Protein AF-A0A966Q0W7-F1 (afdb_monomer)

Secondary structure (DSSP, 8-state):
-HHHHHHHHHHHHS--GGGGT--GGGGGS-HHHHHHHHHHHHHHHHHHHHHHIIIIIHHHHHHHHHHHHHH--S-EEEEETTEEEEE-GGGPPPP-------PPPSHHHHHHHHHHHHHHHHHHHHHHTT-S-HHHHHHHHHHHHHHTT-S-GGGTS--TTTS---TT-----HHHHHHHHHHHHHHHHHHHHHHHHHHHHHHHHHHHHHHHHHHHHHHHHHHHHHHHHHHHHHHHHHHHHHSS--

pLDDT: mean 73.68, std 11.85, range [38.84, 87.75]

Solvent-accessible surface area (backbone atoms only — not comparable to full-atom values): 14424 Å² total; per-residue (Å²): 109,68,69,58,51,50,54,50,46,23,68,74,59,30,59,42,58,70,82,70,74,70,52,84,77,57,86,81,55,56,73,66,63,52,51,53,52,53,51,55,22,49,53,48,43,47,52,53,51,45,52,48,40,64,68,49,51,47,53,51,51,46,50,50,54,52,46,50,39,72,68,62,88,69,73,45,81,43,77,55,93,90,37,84,41,80,44,57,56,64,79,55,75,90,72,87,84,80,87,82,85,79,79,70,76,74,77,51,43,62,57,50,47,52,53,48,50,52,51,50,53,53,43,61,57,29,42,82,74,67,78,47,53,74,59,61,50,48,54,50,52,32,51,46,38,42,60,76,66,41,92,59,36,71,83,81,44,80,59,66,86,79,45,74,80,70,83,73,72,63,73,67,53,73,67,52,53,51,50,53,51,47,50,51,52,49,51,52,51,51,51,53,48,53,53,53,49,51,51,49,50,53,50,50,52,51,53,51,52,50,51,52,50,53,49,53,51,53,49,52,50,52,51,50,52,50,52,51,52,52,50,51,52,49,50,53,51,52,57,56,55,63,75,76,68,129

Mean predicted aligned error: 18.48 Å

Sequence (246 aa):
MVEYMDSMKEKRTGVTAYNQGLDANTLNKTATGVQQIMNASQQRIELVARTFAETGVKELFKLVHHLVRTTLTKPDIIRLRNKWVEVDPREWKARKDLSISVGLGAGNKDQQLMHLNTILQAQKEAIQIGITSPEKIYNALAKLTQNAGFKNPDEFWINPANTPEQEGQKAPTEAEIMVQGQLEIERQKAQAQMMQEQERSKNDIIIEREKIIAQAELEKFKAKLKAETDLAIAQIKAQAGVMYGG

Foldseek 3Di:
DVVVVLVVVCVQQLDDVLVVVNDPVVVPDDPVVSLVSNVVSLVNNVVVVVVCCVPPVLVVVLVVLVCLLVPDDDWDFDQDPNDTDTDDSVPDDRDPDDDDDDDRPPSCLVVVLVVLVVVLVVQVVVVVVPNDDPQVNLVSQLVNCVSVPHPDSVVPDPRCVPPDPPPDPPPPDVVVVVVVVVVVVVVVVVVVVVVVVVVVVVVVVVVVVVVVVVVVVVVVVVVVVVVVVVVVVVVVVVVVVVVPDD

Nearest PDB structures (foldseek):
  7z44-assembly1_A  TM=3.920E-01  e=2.038E-04  Escherichia phage vB_EcoP_SU10

Structure (mmCIF, N/CA/C/O backbone):
data_AF-A0A966Q0W7-F1
#
_entry.id   AF-A0A966Q0W7-F1
#
loop_
_atom_site.group_PDB
_atom_site.id
_atom_site.type_symbol
_atom_site.label_atom_id
_atom_site.label_alt_id
_atom_site.label_comp_id
_atom_site.label_asym_id
_atom_site.label_entity_id
_atom_site.label_seq_id
_atom_site.pdbx_PDB_ins_code
_atom_site.Cartn_x
_atom_site.Cartn_y
_atom_site.Cartn_z
_atom_site.occupancy
_atom_site.B_iso_or_equiv
_atom_site.auth_seq_id
_atom_site.auth_comp_id
_atom_site.auth_asym_id
_atom_site.auth_atom_id
_atom_site.pdbx_PDB_model_num
ATOM 1 N N . MET A 1 1 ? 11.857 24.300 26.122 1.00 65.56 1 MET A N 1
ATOM 2 C CA . MET A 1 1 ? 12.515 24.532 24.809 1.00 65.56 1 MET A CA 1
ATOM 3 C C . MET A 1 1 ? 12.965 23.238 24.139 1.00 65.56 1 MET A C 1
ATOM 5 O O . MET A 1 1 ? 12.662 23.077 22.967 1.00 65.56 1 MET A O 1
ATOM 9 N N . VAL A 1 2 ? 13.623 22.315 24.852 1.00 78.38 2 VAL A N 1
ATOM 10 C CA . VAL A 1 2 ? 14.049 21.010 24.297 1.00 78.38 2 VAL A CA 1
ATOM 11 C C . VAL A 1 2 ? 12.861 20.209 23.746 1.00 78.38 2 VAL A C 1
ATOM 13 O O . VAL A 1 2 ? 12.866 19.823 22.587 1.00 78.38 2 VAL A O 1
ATOM 16 N N . GLU A 1 3 ? 11.772 20.130 24.506 1.00 77.81 3 GLU A N 1
ATOM 17 C CA . GLU A 1 3 ? 10.542 19.420 24.124 1.00 77.81 3 GLU A CA 1
ATOM 18 C C . GLU A 1 3 ? 9.850 19.994 22.866 1.00 77.81 3 GLU A C 1
ATOM 20 O O . GLU A 1 3 ? 9.290 19.266 22.049 1.00 77.81 3 GLU A O 1
ATOM 25 N N . TYR A 1 4 ? 9.952 21.310 22.646 1.00 81.31 4 TYR A N 1
ATOM 26 C CA . TYR A 1 4 ? 9.463 21.953 21.420 1.00 81.31 4 TYR A CA 1
ATOM 27 C C . TYR A 1 4 ? 10.344 21.610 20.212 1.00 81.31 4 TYR A C 1
ATOM 29 O O . TYR A 1 4 ? 9.837 21.389 19.110 1.00 81.31 4 TYR A O 1
ATOM 37 N N . MET A 1 5 ? 11.662 21.543 20.421 1.00 81.38 5 MET A N 1
ATOM 38 C CA . MET A 1 5 ? 12.621 21.164 19.386 1.00 81.38 5 MET A CA 1
ATOM 39 C C . MET A 1 5 ? 12.432 19.697 18.972 1.00 81.38 5 MET A C 1
ATOM 41 O O . MET A 1 5 ? 12.418 19.406 17.775 1.00 81.38 5 MET A O 1
ATOM 45 N N . ASP A 1 6 ? 12.203 18.804 19.938 1.00 78.75 6 ASP A N 1
ATOM 46 C CA . ASP A 1 6 ? 11.907 17.392 19.688 1.00 78.75 6 ASP A CA 1
ATOM 47 C C . ASP A 1 6 ? 10.561 17.223 18.974 1.00 78.75 6 ASP A C 1
ATOM 49 O O . ASP A 1 6 ? 10.507 16.589 17.923 1.00 78.75 6 ASP A O 1
ATOM 53 N N . SER A 1 7 ? 9.503 17.907 19.424 1.00 78.94 7 SER A N 1
ATOM 54 C CA . SER A 1 7 ? 8.204 17.920 18.729 1.00 78.94 7 SER A CA 1
ATOM 55 C C . SER A 1 7 ? 8.319 18.410 17.278 1.00 78.94 7 SER A C 1
ATOM 57 O O . SER A 1 7 ? 7.715 17.844 16.362 1.00 78.94 7 SER A O 1
ATOM 59 N N . MET A 1 8 ? 9.124 19.448 17.021 1.00 78.94 8 MET A N 1
ATOM 60 C CA . MET A 1 8 ? 9.388 19.912 15.656 1.00 78.94 8 MET A CA 1
ATOM 61 C C . MET A 1 8 ? 10.196 18.904 14.836 1.00 78.94 8 MET A C 1
ATOM 63 O O . MET A 1 8 ? 9.906 18.732 13.649 1.00 78.94 8 MET A O 1
ATOM 67 N N . LYS A 1 9 ? 11.194 18.245 15.435 1.00 81.88 9 LYS A N 1
ATOM 68 C CA . LYS A 1 9 ? 11.990 17.201 14.781 1.00 81.88 9 LYS A CA 1
ATOM 69 C C . LYS A 1 9 ? 11.098 16.039 14.359 1.00 81.88 9 LYS A C 1
ATOM 71 O O . LYS A 1 9 ? 11.108 15.697 13.181 1.00 81.88 9 LYS A O 1
ATOM 76 N N . GLU A 1 10 ? 10.284 15.509 15.266 1.00 80.12 10 GLU A N 1
ATOM 77 C CA . GLU A 1 10 ? 9.349 14.416 14.980 1.00 80.12 10 GLU A CA 1
ATOM 78 C C . GLU A 1 10 ? 8.366 14.783 13.871 1.00 80.12 10 GLU A C 1
ATOM 80 O O . GLU A 1 10 ? 8.194 14.031 12.908 1.00 80.12 10 GLU A O 1
ATOM 85 N N . LYS A 1 11 ? 7.776 15.986 13.946 1.00 77.88 11 LYS A N 1
ATOM 86 C CA . LYS A 1 11 ? 6.889 16.486 12.891 1.00 77.88 11 LYS A CA 1
ATOM 87 C C . LYS A 1 11 ? 7.607 16.526 11.548 1.00 77.88 11 LYS A C 1
ATOM 89 O O . LYS A 1 11 ? 7.010 16.118 10.559 1.00 77.88 11 LYS A O 1
ATOM 94 N N . ARG A 1 12 ? 8.857 17.008 11.493 1.00 78.06 12 ARG A N 1
ATOM 95 C CA . ARG A 1 12 ? 9.640 17.192 10.254 1.00 78.06 12 ARG A CA 1
ATOM 96 C C . ARG A 1 12 ? 10.156 15.893 9.638 1.00 78.06 12 ARG A C 1
ATOM 98 O O . ARG A 1 12 ? 10.213 15.812 8.413 1.00 78.06 12 ARG A O 1
ATOM 105 N N . THR A 1 13 ? 10.539 14.914 10.448 1.00 77.50 13 THR A N 1
ATOM 106 C CA . THR A 1 13 ? 11.102 13.643 9.967 1.00 77.50 13 THR A CA 1
ATOM 107 C C . THR A 1 13 ? 10.041 12.560 9.784 1.00 77.50 13 THR A C 1
ATOM 109 O O . THR A 1 13 ? 10.288 11.598 9.066 1.00 77.50 13 THR A O 1
ATOM 112 N N . GLY A 1 14 ? 8.872 12.694 10.422 1.00 71.62 14 GLY A N 1
ATOM 113 C CA . GLY A 1 14 ? 7.875 11.619 10.505 1.00 71.62 14 GLY A CA 1
ATOM 114 C C . GLY A 1 14 ? 8.300 10.477 11.437 1.00 71.62 14 GLY A C 1
ATOM 115 O O . GLY A 1 14 ? 7.575 9.498 11.594 1.00 71.62 14 GLY A O 1
ATOM 116 N N . VAL A 1 15 ? 9.467 10.585 12.078 1.00 73.50 15 VAL A N 1
ATOM 117 C CA . VAL A 1 15 ? 9.940 9.635 13.084 1.00 73.50 15 VAL A CA 1
ATOM 118 C C . VAL A 1 15 ? 9.498 10.161 14.439 1.00 73.50 15 VAL A C 1
ATOM 120 O O . VAL A 1 15 ? 10.136 11.047 14.998 1.00 73.50 15 VAL A O 1
ATOM 123 N N . THR A 1 16 ? 8.381 9.638 14.933 1.00 70.62 16 THR A N 1
ATOM 124 C CA . THR A 1 16 ? 7.837 9.953 16.257 1.00 70.62 16 THR A CA 1
ATOM 125 C C . THR A 1 16 ? 8.374 8.967 17.299 1.00 70.62 16 THR A C 1
ATOM 127 O O . THR A 1 16 ? 8.594 7.796 16.978 1.00 70.62 16 THR A O 1
ATOM 130 N N . ALA A 1 17 ? 8.529 9.387 18.559 1.00 63.78 17 ALA A N 1
ATOM 131 C CA . ALA A 1 17 ? 8.828 8.491 19.686 1.00 63.78 17 ALA A CA 1
ATOM 132 C C . ALA A 1 17 ? 7.782 7.367 19.826 1.00 63.78 17 ALA A C 1
ATOM 134 O O . ALA A 1 17 ? 8.092 6.260 20.269 1.00 63.78 17 ALA A O 1
ATOM 135 N N . TYR A 1 18 ? 6.563 7.627 19.339 1.00 59.56 18 TYR A N 1
ATOM 136 C CA . TYR A 1 18 ? 5.488 6.651 19.196 1.00 59.56 18 TYR A CA 1
ATOM 137 C C . TYR A 1 18 ? 5.873 5.465 18.290 1.00 59.56 18 TYR A C 1
ATOM 139 O O . TYR A 1 18 ? 5.658 4.313 18.656 1.00 59.56 18 TYR A O 1
ATOM 147 N N . ASN A 1 19 ? 6.502 5.723 17.136 1.00 59.22 19 ASN A N 1
ATOM 148 C CA . ASN A 1 19 ? 6.969 4.674 16.217 1.00 59.22 19 ASN A CA 1
ATOM 149 C C . ASN A 1 19 ? 8.126 3.838 16.795 1.00 59.22 19 ASN A C 1
ATOM 151 O O . ASN A 1 19 ? 8.391 2.749 16.296 1.00 59.22 19 ASN A O 1
ATOM 155 N N . GLN A 1 20 ? 8.819 4.341 17.823 1.00 62.47 20 GLN A N 1
ATOM 156 C CA . GLN A 1 20 ? 9.935 3.656 18.483 1.00 62.47 20 GLN A CA 1
ATOM 157 C C . GLN A 1 20 ? 9.500 2.873 19.734 1.00 62.47 20 GLN A C 1
ATOM 159 O O . GLN A 1 20 ? 10.318 2.166 20.312 1.00 62.47 20 GLN A O 1
ATOM 164 N N . GLY A 1 21 ? 8.229 2.977 20.150 1.00 61.28 21 GLY A N 1
ATOM 165 C CA . GLY A 1 21 ? 7.706 2.297 21.342 1.00 61.28 21 GLY A CA 1
ATOM 166 C C . GLY A 1 21 ? 8.235 2.853 22.670 1.00 61.28 21 GLY A C 1
ATOM 167 O O . GLY A 1 21 ? 8.167 2.168 23.684 1.00 61.28 21 GLY A O 1
ATOM 168 N N . LEU A 1 22 ? 8.784 4.073 22.669 1.00 57.50 22 LEU A N 1
ATOM 169 C CA . LEU A 1 22 ? 9.502 4.659 23.811 1.00 57.50 22 LEU A CA 1
ATOM 170 C C . LEU A 1 22 ? 8.666 5.658 24.630 1.00 57.50 22 LEU A C 1
ATOM 172 O O . LEU A 1 22 ? 9.133 6.145 25.656 1.00 57.50 22 LEU A O 1
ATOM 176 N N . ASP A 1 23 ? 7.444 5.982 24.198 1.00 58.31 23 ASP A N 1
ATOM 177 C CA . ASP A 1 23 ? 6.594 6.966 24.876 1.00 58.31 23 ASP A CA 1
ATOM 178 C C . ASP A 1 23 ? 5.661 6.287 25.900 1.00 58.31 23 ASP A C 1
ATOM 180 O O . ASP A 1 23 ? 4.672 5.642 25.546 1.00 58.31 23 ASP A O 1
ATOM 184 N N . ALA A 1 24 ? 5.980 6.434 27.190 1.00 52.12 24 ALA A N 1
ATOM 185 C CA . ALA A 1 24 ? 5.226 5.865 28.311 1.00 52.12 24 ALA A CA 1
ATOM 186 C C . ALA A 1 24 ? 3.821 6.486 28.501 1.00 52.12 24 ALA A C 1
ATOM 188 O O . ALA A 1 24 ? 2.974 5.888 29.163 1.00 52.12 24 ALA A O 1
ATOM 189 N N . ASN A 1 25 ? 3.528 7.645 27.887 1.00 58.09 25 ASN A N 1
ATOM 190 C CA . ASN A 1 25 ? 2.215 8.310 27.956 1.00 58.09 25 ASN A CA 1
ATOM 191 C C . ASN A 1 25 ? 1.211 7.821 26.893 1.00 58.09 25 ASN A C 1
ATOM 193 O O . ASN A 1 25 ? 0.116 8.372 26.743 1.00 58.09 25 ASN A O 1
ATOM 197 N N . THR A 1 26 ? 1.561 6.777 26.144 1.00 52.75 26 THR A N 1
ATOM 198 C CA . THR A 1 26 ? 0.739 6.227 25.056 1.00 52.75 26 THR A CA 1
ATOM 199 C C . THR A 1 26 ? -0.414 5.348 25.528 1.00 52.75 26 THR A C 1
ATOM 201 O O . THR A 1 26 ? -1.364 5.162 24.769 1.00 52.75 26 THR A O 1
ATOM 204 N N . LEU A 1 27 ? -0.410 4.911 26.795 1.00 51.81 27 LEU A N 1
ATOM 205 C CA . LEU A 1 27 ? -1.496 4.116 27.386 1.00 51.81 27 LEU A CA 1
ATOM 206 C C . LEU A 1 27 ? -2.859 4.839 27.414 1.00 51.81 27 LEU A C 1
ATOM 208 O O . LEU A 1 27 ? -3.887 4.175 27.484 1.00 51.81 27 LEU A O 1
ATOM 212 N N . ASN A 1 28 ? -2.884 6.177 27.349 1.00 56.03 28 ASN A N 1
ATOM 213 C CA . ASN A 1 28 ? -4.108 6.982 27.485 1.00 56.03 28 ASN A CA 1
ATOM 214 C C . ASN A 1 28 ? -4.671 7.533 26.159 1.00 56.03 28 ASN A C 1
ATOM 216 O O . ASN A 1 28 ? -5.636 8.299 26.180 1.00 56.03 28 ASN A O 1
ATOM 220 N N . LYS A 1 29 ? -4.090 7.201 24.997 1.00 59.19 29 LYS A N 1
ATOM 221 C CA . LYS A 1 29 ? -4.576 7.703 23.697 1.00 59.19 29 LYS A CA 1
ATOM 222 C C . LYS A 1 29 ? -5.490 6.680 23.019 1.00 59.19 29 LYS A C 1
ATOM 224 O O . LYS A 1 29 ? -5.172 5.498 22.960 1.00 59.19 29 LYS A O 1
ATOM 229 N N . THR A 1 30 ? -6.619 7.137 22.473 1.00 69.38 30 THR A N 1
ATOM 230 C CA . THR A 1 30 ? -7.558 6.299 21.712 1.00 69.38 30 THR A CA 1
ATOM 231 C C . THR A 1 30 ? -6.841 5.617 20.546 1.00 69.38 30 THR A C 1
ATOM 233 O O . THR A 1 30 ? -6.168 6.283 19.754 1.00 69.38 30 THR A O 1
ATOM 236 N N . ALA A 1 31 ? -7.019 4.299 20.412 1.00 63.78 31 ALA A N 1
ATOM 237 C CA . ALA A 1 31 ? -6.357 3.470 19.398 1.00 63.78 31 ALA A CA 1
ATOM 238 C C . ALA A 1 31 ? -6.509 4.018 17.962 1.00 63.78 31 ALA A C 1
ATOM 240 O O . ALA A 1 31 ? -5.584 3.948 17.156 1.00 63.78 31 ALA A O 1
ATOM 241 N N . THR A 1 32 ? -7.644 4.652 17.662 1.00 68.50 32 THR A N 1
ATOM 242 C CA . THR A 1 32 ? -7.924 5.298 16.371 1.00 68.50 32 THR A CA 1
ATOM 243 C C . THR A 1 32 ? -7.109 6.572 16.131 1.00 68.50 32 THR A C 1
ATOM 245 O O . THR A 1 32 ? -6.594 6.769 15.031 1.00 68.50 32 THR A O 1
ATOM 248 N N . GLY A 1 33 ? -6.940 7.428 17.144 1.00 67.69 33 GLY A N 1
ATOM 249 C CA . GLY A 1 33 ? -6.139 8.654 17.030 1.00 67.69 33 GLY A CA 1
ATOM 250 C C . GLY A 1 33 ? -4.648 8.354 16.858 1.00 67.69 33 GLY A C 1
ATOM 251 O O . GLY A 1 33 ? -3.960 8.981 16.056 1.00 67.69 33 GLY A O 1
ATOM 252 N N . VAL A 1 34 ? -4.170 7.320 17.548 1.00 68.44 34 VAL A N 1
ATOM 253 C CA . VAL A 1 34 ? -2.834 6.746 17.362 1.00 68.44 34 VAL A CA 1
ATOM 254 C C . VAL A 1 34 ? -2.609 6.284 15.920 1.00 68.44 34 VAL A C 1
ATOM 256 O O . VAL A 1 34 ? -1.597 6.627 15.306 1.00 68.44 34 VAL A O 1
ATOM 259 N N . GLN A 1 35 ? -3.559 5.529 15.367 1.00 69.00 35 GLN A N 1
ATOM 260 C CA . GLN A 1 35 ? -3.425 4.943 14.037 1.00 69.00 35 GLN A CA 1
ATOM 261 C C . GLN A 1 35 ? -3.389 6.023 12.946 1.00 69.00 35 GLN A C 1
ATOM 263 O O . GLN A 1 35 ? -2.615 5.918 11.995 1.00 69.00 35 GLN A O 1
ATOM 268 N N . GLN A 1 36 ? -4.151 7.109 13.110 1.00 72.25 36 GLN A N 1
ATOM 269 C CA . GLN A 1 36 ? -4.085 8.27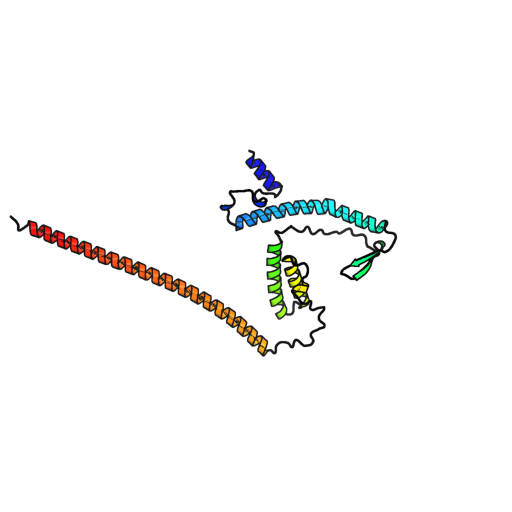0 12.217 1.00 72.25 36 GLN A CA 1
ATOM 270 C C . GLN A 1 36 ? -2.715 8.963 12.252 1.00 72.25 36 GLN A C 1
ATOM 272 O O . GLN A 1 36 ? -2.173 9.292 11.196 1.00 72.25 36 GLN A O 1
ATOM 277 N N . ILE A 1 37 ? -2.129 9.147 13.441 1.00 73.62 37 ILE A N 1
ATOM 278 C CA . ILE A 1 37 ? -0.799 9.759 13.589 1.00 73.62 37 ILE A CA 1
ATOM 279 C C . ILE A 1 37 ? 0.278 8.869 12.955 1.00 73.62 37 ILE A C 1
ATOM 281 O O . ILE A 1 37 ? 1.117 9.368 12.208 1.00 73.62 37 ILE A O 1
ATOM 285 N N . MET A 1 38 ? 0.234 7.552 13.188 1.00 73.31 38 MET A N 1
ATOM 286 C CA . MET A 1 38 ? 1.154 6.598 12.553 1.00 73.31 38 MET A CA 1
ATOM 287 C C . MET A 1 38 ? 1.045 6.622 11.022 1.00 73.31 38 MET A C 1
ATOM 289 O O . MET A 1 38 ? 2.071 6.625 10.339 1.00 73.31 38 MET A O 1
ATOM 293 N N . ASN A 1 39 ? -0.173 6.692 10.477 1.00 75.19 39 ASN A N 1
ATOM 294 C CA . ASN A 1 39 ? -0.394 6.782 9.032 1.00 75.19 39 ASN A CA 1
ATOM 295 C C . ASN A 1 39 ? 0.185 8.078 8.444 1.00 75.19 39 ASN A C 1
ATOM 297 O O . ASN A 1 39 ? 0.899 8.031 7.442 1.00 75.19 39 ASN A O 1
ATOM 301 N N . ALA A 1 40 ? -0.059 9.228 9.080 1.00 73.56 40 ALA A N 1
ATOM 302 C CA . ALA A 1 40 ? 0.495 10.512 8.642 1.00 73.56 40 ALA A CA 1
ATOM 303 C C . ALA A 1 40 ? 2.037 10.527 8.697 1.00 73.56 40 ALA A C 1
ATOM 305 O O . ALA A 1 40 ? 2.700 11.020 7.782 1.00 73.56 40 ALA A O 1
ATOM 306 N N . SER A 1 41 ? 2.621 9.931 9.740 1.00 74.69 41 SER A N 1
ATOM 307 C CA . SER A 1 41 ? 4.069 9.747 9.869 1.00 74.69 41 SER A CA 1
ATOM 308 C C . SER A 1 41 ? 4.652 8.891 8.740 1.00 74.69 41 SER A C 1
ATOM 310 O O . SER A 1 41 ? 5.671 9.256 8.150 1.00 74.69 41 SER A O 1
ATOM 312 N N . GLN A 1 42 ? 3.988 7.787 8.384 1.00 76.12 42 GLN A N 1
ATOM 313 C CA . GLN A 1 42 ? 4.408 6.920 7.279 1.00 76.12 42 GLN A CA 1
ATOM 314 C C . GLN A 1 42 ? 4.337 7.623 5.917 1.00 76.12 42 GLN A C 1
ATOM 316 O O . GLN A 1 42 ? 5.284 7.513 5.142 1.00 76.12 42 GLN A O 1
ATOM 321 N N . GLN A 1 43 ? 3.289 8.409 5.645 1.00 78.25 43 GLN A N 1
ATOM 322 C CA . GLN A 1 43 ? 3.184 9.207 4.410 1.00 78.25 43 GLN A CA 1
ATOM 323 C C . GLN A 1 43 ? 4.354 10.183 4.250 1.00 78.25 43 GLN A C 1
ATOM 325 O O . GLN A 1 43 ? 4.856 10.409 3.148 1.00 78.25 43 GLN A O 1
ATOM 330 N N . ARG A 1 44 ? 4.827 10.763 5.356 1.00 77.56 44 ARG A N 1
ATOM 331 C CA . ARG A 1 44 ? 5.963 11.683 5.314 1.00 77.56 44 ARG A CA 1
ATOM 332 C C . ARG A 1 44 ? 7.275 10.967 5.000 1.00 77.56 44 ARG A C 1
ATOM 334 O O . ARG A 1 44 ? 8.057 11.465 4.191 1.00 77.56 44 ARG A O 1
ATOM 341 N N . ILE A 1 45 ? 7.495 9.798 5.596 1.00 80.56 45 ILE A N 1
ATOM 342 C CA . ILE A 1 45 ? 8.643 8.940 5.272 1.00 80.56 45 ILE A CA 1
ATOM 343 C C . ILE A 1 45 ? 8.569 8.493 3.805 1.00 80.56 45 ILE A C 1
ATOM 345 O O . ILE A 1 45 ? 9.585 8.505 3.110 1.00 80.56 45 ILE A O 1
ATOM 349 N N . GLU A 1 46 ? 7.371 8.184 3.300 1.00 79.62 46 GLU A N 1
ATOM 350 C CA 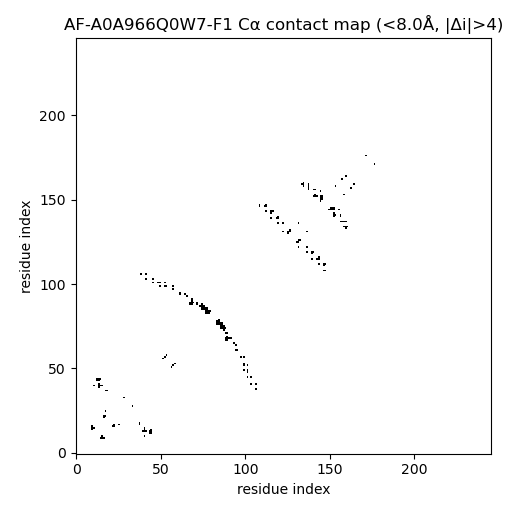. GLU A 1 46 ? 7.152 7.855 1.891 1.00 79.62 46 GLU A CA 1
ATOM 351 C C . GLU A 1 46 ? 7.540 9.009 0.969 1.00 79.62 46 GLU A C 1
ATOM 353 O O . GLU A 1 46 ? 8.225 8.784 -0.023 1.00 79.62 46 GLU A O 1
ATOM 358 N N . LEU A 1 47 ? 7.157 10.246 1.294 1.00 82.50 47 LEU A N 1
ATOM 359 C CA . LEU A 1 47 ? 7.511 11.411 0.485 1.00 82.50 47 LEU A CA 1
ATOM 360 C C . LEU A 1 47 ? 9.032 11.578 0.381 1.00 82.50 47 LEU A C 1
ATOM 362 O O . LEU A 1 47 ? 9.554 11.836 -0.706 1.00 82.50 47 LEU A O 1
ATOM 366 N N . VAL A 1 48 ? 9.752 11.391 1.491 1.00 84.69 48 VAL A N 1
ATOM 367 C CA . VAL A 1 48 ? 11.222 11.439 1.505 1.00 84.69 48 VAL A CA 1
ATOM 368 C C . VAL A 1 48 ? 11.805 10.304 0.659 1.00 84.69 48 VAL A C 1
ATOM 370 O O . VAL A 1 48 ? 12.654 10.553 -0.199 1.00 84.69 48 VAL A O 1
ATOM 373 N N . ALA A 1 49 ? 11.314 9.075 0.839 1.00 83.25 49 ALA A N 1
ATOM 374 C CA . ALA A 1 49 ? 11.757 7.914 0.072 1.00 83.25 49 ALA A CA 1
ATOM 375 C C . ALA A 1 49 ? 11.472 8.070 -1.432 1.00 83.25 49 ALA A C 1
ATOM 377 O O . ALA A 1 49 ? 12.327 7.755 -2.257 1.00 83.25 49 ALA A O 1
ATOM 378 N N . ARG A 1 50 ? 10.308 8.614 -1.802 1.00 85.19 50 ARG A N 1
ATOM 379 C CA . ARG A 1 50 ? 9.925 8.915 -3.186 1.00 85.19 50 ARG A CA 1
ATOM 380 C C . ARG A 1 50 ? 10.807 9.995 -3.786 1.00 85.19 50 ARG A C 1
ATOM 382 O O . ARG A 1 50 ? 11.294 9.807 -4.891 1.00 85.19 50 ARG A O 1
ATOM 389 N N . THR A 1 51 ? 11.084 11.066 -3.046 1.00 86.19 51 THR A N 1
ATOM 390 C CA . THR A 1 51 ? 11.995 12.128 -3.496 1.00 86.19 51 THR A CA 1
ATOM 391 C C . THR A 1 51 ? 13.384 11.561 -3.790 1.00 86.19 51 THR A C 1
ATOM 393 O O . THR A 1 51 ? 13.952 11.834 -4.846 1.00 86.19 51 THR A O 1
ATOM 396 N N . PHE A 1 52 ? 13.917 10.714 -2.904 1.00 85.62 52 PHE A N 1
ATOM 397 C CA . PHE A 1 52 ? 15.201 10.044 -3.124 1.00 85.62 52 PHE A CA 1
ATOM 398 C C . PHE A 1 52 ? 15.160 9.089 -4.325 1.00 85.62 52 PHE A C 1
ATOM 400 O O . PHE A 1 52 ? 16.082 9.053 -5.143 1.00 85.62 52 PHE A O 1
ATOM 407 N N . ALA A 1 53 ? 14.070 8.336 -4.466 1.00 85.88 53 ALA A N 1
ATOM 408 C CA . ALA A 1 53 ? 13.910 7.400 -5.562 1.00 85.88 53 ALA A CA 1
ATOM 409 C C . ALA A 1 53 ? 13.783 8.116 -6.922 1.00 85.88 53 ALA A C 1
ATOM 411 O O . ALA A 1 53 ? 14.417 7.703 -7.892 1.00 85.88 53 ALA A O 1
ATOM 412 N N . GLU A 1 54 ? 13.024 9.210 -7.000 1.00 85.00 54 GLU A N 1
ATOM 413 C CA . GLU A 1 54 ? 12.824 9.993 -8.224 1.00 85.00 54 GLU A CA 1
ATOM 414 C C . GLU A 1 54 ? 14.062 10.789 -8.642 1.00 85.00 54 GLU A C 1
ATOM 416 O O . GLU A 1 54 ? 14.329 10.886 -9.838 1.00 85.00 54 GLU A O 1
ATOM 421 N N . THR A 1 55 ? 14.820 11.336 -7.688 1.00 84.62 55 THR A N 1
ATOM 422 C CA . THR A 1 55 ? 15.974 12.201 -7.994 1.00 84.62 55 THR A CA 1
ATOM 423 C C . THR A 1 55 ? 17.293 11.441 -8.124 1.00 84.62 55 THR A C 1
ATOM 425 O O . THR A 1 55 ? 18.114 11.800 -8.962 1.00 84.62 55 THR A O 1
ATOM 428 N N . GLY A 1 56 ? 17.507 10.381 -7.339 1.00 83.62 56 GLY A N 1
ATOM 429 C CA . GLY A 1 56 ? 18.752 9.606 -7.361 1.00 83.62 56 GLY A CA 1
ATOM 430 C C . GLY A 1 56 ? 18.613 8.294 -8.124 1.00 83.62 56 GLY A C 1
ATOM 431 O O . GLY A 1 56 ? 19.283 8.056 -9.130 1.00 83.62 56 GLY A O 1
ATOM 432 N N . VAL A 1 57 ? 17.718 7.428 -7.648 1.00 86.69 57 VAL A N 1
ATOM 433 C CA . VAL A 1 57 ? 17.620 6.043 -8.135 1.00 86.69 57 VAL A CA 1
ATOM 434 C C . VAL A 1 57 ? 17.141 5.994 -9.588 1.00 86.69 57 VAL A C 1
ATOM 436 O O . VAL A 1 57 ? 17.674 5.227 -10.387 1.00 86.69 57 VAL A O 1
ATOM 439 N N . LYS A 1 58 ? 16.185 6.844 -9.975 1.00 85.38 58 LYS A N 1
ATOM 440 C CA . LYS A 1 58 ? 15.680 6.917 -11.353 1.00 85.38 58 LYS A CA 1
ATOM 441 C C . LYS A 1 58 ? 16.786 7.196 -12.365 1.00 85.38 58 LYS A C 1
ATOM 443 O O . LYS A 1 58 ? 16.882 6.500 -13.374 1.00 85.38 58 LYS A O 1
ATOM 448 N N . GLU A 1 59 ? 17.602 8.210 -12.097 1.00 85.56 59 GLU A N 1
ATOM 449 C CA . GLU A 1 59 ? 18.689 8.609 -12.989 1.00 85.56 59 GLU A CA 1
ATOM 450 C C . GLU A 1 59 ? 19.790 7.548 -13.023 1.00 85.56 59 GLU A C 1
ATOM 452 O O . GLU A 1 59 ? 20.241 7.179 -14.106 1.00 85.56 59 GLU A O 1
ATOM 457 N N . LEU A 1 60 ? 20.122 6.942 -11.878 1.00 87.75 60 LEU A N 1
ATOM 458 C CA . LEU A 1 60 ? 21.038 5.802 -11.820 1.00 87.75 60 LEU A CA 1
ATOM 459 C C . LEU A 1 60 ? 20.579 4.657 -12.741 1.00 87.75 60 LEU A C 1
ATOM 461 O O . LEU A 1 60 ? 21.346 4.190 -13.579 1.00 87.75 60 LEU A O 1
ATOM 465 N N . PHE A 1 61 ? 19.320 4.221 -12.636 1.00 86.81 61 PHE A N 1
ATOM 466 C CA . PHE A 1 61 ? 18.806 3.120 -13.457 1.00 86.81 61 PHE A CA 1
ATOM 467 C C . PHE A 1 61 ? 18.708 3.476 -14.944 1.00 86.81 61 PHE A C 1
ATOM 469 O O . PHE A 1 61 ? 18.937 2.613 -15.792 1.00 86.81 61 PHE A O 1
ATOM 476 N N . LYS A 1 62 ? 18.417 4.736 -15.287 1.00 86.56 62 LYS A N 1
ATOM 477 C CA . LYS A 1 62 ? 18.478 5.206 -16.680 1.00 86.56 62 LYS A CA 1
ATOM 478 C C . LYS A 1 62 ? 19.901 5.147 -17.234 1.00 86.56 62 LYS A C 1
ATOM 480 O O . LYS A 1 62 ? 20.078 4.722 -18.374 1.00 86.56 62 LYS A O 1
ATOM 485 N N . LEU A 1 63 ? 20.900 5.533 -16.439 1.00 87.62 63 LEU A N 1
ATOM 486 C CA . LEU A 1 63 ? 22.309 5.449 -16.824 1.00 87.62 63 LEU A CA 1
ATOM 487 C C . LEU A 1 63 ? 22.761 3.997 -16.982 1.00 87.62 63 LEU A C 1
ATOM 489 O O . LEU A 1 63 ? 23.391 3.672 -17.984 1.00 87.62 63 LEU A O 1
ATOM 493 N N . VAL A 1 64 ? 22.374 3.108 -16.063 1.00 87.62 64 VAL A N 1
ATOM 494 C CA . VAL A 1 64 ? 22.639 1.665 -16.187 1.00 87.62 64 VAL A CA 1
ATOM 495 C C . VAL A 1 64 ? 21.987 1.104 -17.452 1.00 87.62 64 VAL A C 1
ATOM 497 O O . VAL A 1 64 ? 22.653 0.427 -18.227 1.00 87.62 64 VAL A O 1
ATOM 500 N N . HIS A 1 65 ? 20.719 1.436 -17.726 1.00 86.75 65 HIS A N 1
ATOM 501 C CA . HIS A 1 65 ? 20.032 1.023 -18.959 1.00 86.75 65 HIS A CA 1
ATOM 502 C C . HIS A 1 65 ? 20.740 1.538 -20.214 1.00 86.75 65 HIS A C 1
ATOM 504 O O . HIS A 1 65 ? 20.868 0.817 -21.201 1.00 86.75 65 HIS A O 1
ATOM 510 N N . HIS A 1 66 ? 21.218 2.782 -20.192 1.00 86.44 66 HIS A N 1
ATOM 511 C CA . HIS A 1 66 ? 22.000 3.338 -21.290 1.00 86.44 66 HIS A CA 1
ATOM 512 C C . HIS A 1 66 ? 23.318 2.579 -21.486 1.00 86.44 66 HIS A C 1
ATOM 514 O O . HIS A 1 66 ? 23.624 2.187 -22.609 1.00 86.44 66 HIS A O 1
ATOM 520 N N . LEU A 1 67 ? 24.054 2.325 -20.403 1.00 87.19 67 LEU A N 1
ATOM 521 C CA . LEU A 1 67 ? 25.351 1.658 -20.437 1.00 87.19 67 LEU A CA 1
ATOM 522 C C . LEU A 1 67 ? 25.230 0.206 -20.907 1.00 87.19 67 LEU A C 1
ATOM 524 O O . LEU A 1 67 ? 25.997 -0.221 -21.763 1.00 87.19 67 LEU A O 1
ATOM 528 N N . VAL A 1 68 ? 24.229 -0.533 -20.426 1.00 86.12 68 VAL A N 1
ATOM 529 C CA . VAL A 1 68 ? 23.973 -1.918 -20.854 1.00 86.12 68 VAL A CA 1
ATOM 530 C C . VAL A 1 68 ? 23.697 -1.984 -22.358 1.00 86.12 68 VAL A C 1
ATOM 532 O O . VAL A 1 68 ? 24.193 -2.877 -23.033 1.00 86.12 68 VAL A O 1
ATOM 535 N N . ARG A 1 69 ? 22.974 -1.009 -22.918 1.00 85.50 69 ARG A N 1
ATOM 536 C CA . ARG A 1 69 ? 22.685 -0.968 -24.360 1.00 85.50 69 ARG A CA 1
ATOM 537 C C . ARG A 1 69 ? 23.905 -0.655 -25.224 1.00 85.50 69 ARG A C 1
ATOM 539 O O . ARG A 1 69 ? 23.930 -1.059 -26.381 1.00 85.50 69 ARG A O 1
ATOM 546 N N . THR A 1 70 ? 24.876 0.094 -24.702 1.00 82.81 70 THR A N 1
ATOM 547 C CA . THR A 1 70 ? 26.036 0.566 -25.476 1.00 82.81 70 THR A CA 1
ATOM 548 C C . THR A 1 70 ? 27.285 -0.287 -25.290 1.00 82.81 70 THR A C 1
ATOM 550 O O . THR A 1 70 ? 28.094 -0.364 -26.209 1.00 82.81 70 THR A O 1
ATOM 553 N N . THR A 1 71 ? 27.452 -0.934 -24.134 1.00 79.69 71 THR A N 1
ATOM 554 C CA . THR A 1 71 ? 28.679 -1.679 -23.799 1.00 79.69 71 THR A CA 1
ATOM 555 C C . THR A 1 71 ? 28.560 -3.193 -23.951 1.00 79.69 71 THR A C 1
ATOM 557 O O . THR A 1 71 ? 29.591 -3.848 -24.106 1.00 79.69 71 THR A O 1
ATOM 560 N N . LEU A 1 72 ? 27.354 -3.784 -23.941 1.00 76.12 72 LEU A N 1
ATOM 561 C CA . LEU A 1 72 ? 27.237 -5.234 -24.119 1.00 76.12 72 LEU A CA 1
ATOM 562 C C . LEU A 1 72 ? 27.497 -5.655 -25.566 1.00 76.12 72 LEU A C 1
ATOM 564 O O . LEU A 1 72 ? 26.887 -5.150 -26.515 1.00 76.12 72 LEU A O 1
ATOM 568 N N . THR A 1 73 ? 28.389 -6.642 -25.711 1.00 68.56 73 THR A N 1
ATOM 569 C CA . THR A 1 73 ? 28.864 -7.102 -27.021 1.00 68.56 73 THR A CA 1
ATOM 570 C C . THR A 1 73 ? 28.246 -8.432 -27.483 1.00 68.56 73 THR A C 1
ATOM 572 O O . THR A 1 73 ? 28.326 -8.770 -28.665 1.00 68.56 73 THR A O 1
ATOM 575 N N . LYS A 1 74 ? 27.622 -9.193 -26.576 1.00 75.12 74 LYS A N 1
ATOM 576 C CA . LYS A 1 74 ? 27.076 -10.534 -26.842 1.00 75.12 74 LYS A CA 1
ATOM 577 C C . LYS A 1 74 ? 25.689 -10.702 -26.203 1.00 75.12 74 LYS A C 1
ATOM 579 O O . LYS A 1 74 ? 25.482 -10.122 -25.135 1.00 75.12 74 LYS A O 1
ATOM 584 N N . PRO A 1 75 ? 24.781 -11.474 -26.828 1.00 76.12 75 PRO A N 1
ATOM 585 C CA . PRO A 1 75 ? 23.526 -11.875 -26.203 1.00 76.12 75 PRO A CA 1
ATOM 586 C C . PRO A 1 75 ? 23.804 -12.759 -24.981 1.00 76.12 75 PRO A C 1
ATOM 588 O O . PRO A 1 75 ? 24.762 -13.537 -24.978 1.00 76.12 75 PRO A O 1
ATOM 591 N N . ASP A 1 76 ? 22.989 -12.601 -23.938 1.00 77.50 76 ASP A N 1
ATOM 592 C CA . ASP A 1 76 ? 23.131 -13.324 -22.672 1.00 77.50 76 ASP A CA 1
ATOM 593 C C . ASP A 1 76 ? 21.904 -14.209 -22.420 1.00 77.50 76 ASP A C 1
ATOM 595 O O . ASP A 1 76 ? 20.776 -13.859 -22.781 1.00 77.50 76 ASP A O 1
ATOM 599 N N . ILE A 1 77 ? 22.116 -15.375 -21.810 1.00 81.94 77 ILE A N 1
ATOM 600 C CA . ILE A 1 77 ? 21.060 -16.361 -21.559 1.00 81.94 77 ILE A CA 1
ATOM 601 C C . ILE A 1 77 ? 20.661 -16.266 -20.089 1.00 81.94 77 ILE A C 1
ATOM 603 O O . ILE A 1 77 ? 21.380 -16.710 -19.194 1.00 81.94 77 ILE A O 1
ATOM 607 N N . ILE A 1 78 ? 19.479 -15.704 -19.835 1.00 80.19 78 ILE A N 1
ATOM 608 C CA . ILE A 1 78 ? 19.001 -15.405 -18.482 1.00 80.19 78 ILE A CA 1
ATOM 609 C C . ILE A 1 78 ? 17.763 -16.252 -18.182 1.00 80.19 78 ILE A C 1
ATOM 611 O O . ILE A 1 78 ? 16.892 -16.466 -19.030 1.00 80.19 78 ILE A O 1
ATOM 615 N N . ARG A 1 79 ? 17.653 -16.744 -16.945 1.00 80.06 79 ARG A N 1
ATOM 616 C CA . ARG A 1 79 ? 16.476 -17.493 -16.493 1.00 80.06 79 ARG A CA 1
ATOM 617 C C . ARG A 1 79 ? 15.365 -16.534 -16.055 1.00 80.06 79 ARG A C 1
ATOM 619 O O . ARG A 1 79 ? 15.420 -15.975 -14.962 1.00 80.06 79 ARG A O 1
ATOM 626 N N . LEU A 1 80 ? 14.324 -16.382 -16.875 1.00 78.44 80 LEU A N 1
ATOM 627 C CA . LEU A 1 80 ? 13.122 -15.598 -16.565 1.00 78.44 80 LEU A CA 1
ATOM 628 C C . LEU A 1 80 ? 11.923 -16.523 -16.335 1.00 78.44 80 LEU A C 1
ATOM 630 O O . LEU A 1 80 ? 11.549 -17.297 -17.212 1.00 78.44 80 LEU A O 1
ATOM 634 N N . ARG A 1 81 ? 11.284 -16.430 -15.158 1.00 74.62 81 ARG A N 1
ATOM 635 C CA . ARG A 1 81 ? 10.093 -17.238 -14.801 1.00 74.62 81 ARG A CA 1
ATOM 636 C C . ARG A 1 81 ? 10.303 -18.743 -15.055 1.00 74.62 81 ARG A C 1
ATOM 638 O O . ARG A 1 81 ? 9.486 -19.396 -15.695 1.00 74.62 81 ARG A O 1
ATOM 645 N N . ASN A 1 82 ? 11.437 -19.272 -14.592 1.00 79.62 82 ASN A N 1
ATOM 646 C CA . ASN A 1 82 ? 11.893 -20.651 -14.808 1.00 79.62 82 ASN A CA 1
ATOM 647 C C . ASN A 1 82 ? 12.163 -21.084 -16.260 1.00 79.62 82 ASN A C 1
ATOM 649 O O . ASN A 1 82 ? 12.544 -22.236 -16.457 1.00 79.62 82 ASN A O 1
ATOM 653 N N . LYS A 1 83 ? 12.076 -20.188 -17.248 1.00 78.06 83 LYS A N 1
ATOM 654 C CA . LYS A 1 83 ? 12.439 -20.461 -18.643 1.00 78.06 83 LYS A CA 1
ATOM 655 C C . LYS A 1 83 ? 13.771 -19.791 -18.978 1.00 78.06 83 LYS A C 1
ATOM 657 O O . LYS A 1 83 ? 14.017 -18.662 -18.558 1.00 78.06 83 LYS A O 1
ATOM 662 N N . TRP A 1 84 ? 14.635 -20.492 -19.704 1.00 83.62 84 TRP A N 1
ATOM 663 C CA . TRP A 1 84 ? 15.860 -19.912 -20.252 1.00 83.62 84 TRP A CA 1
ATOM 664 C C . TRP A 1 84 ? 15.497 -19.102 -21.491 1.00 83.62 84 TRP A C 1
ATOM 666 O O . TRP A 1 84 ? 14.897 -19.642 -22.418 1.00 83.62 84 TRP A O 1
ATOM 676 N N . VAL A 1 85 ? 15.794 -17.806 -21.466 1.00 82.25 85 VAL A N 1
ATOM 677 C CA . VAL A 1 85 ? 15.483 -16.882 -22.558 1.00 82.25 85 VAL A CA 1
ATOM 678 C C . VAL A 1 85 ? 16.767 -16.164 -22.946 1.00 82.25 85 VAL A C 1
ATOM 680 O O . VAL A 1 85 ? 17.468 -15.633 -22.084 1.00 82.25 85 VAL A O 1
ATOM 683 N N . GLU A 1 86 ? 17.070 -16.170 -24.240 1.00 84.62 86 GLU A N 1
ATOM 684 C CA . GLU A 1 86 ? 18.142 -15.360 -24.810 1.00 84.62 86 GLU A CA 1
ATOM 685 C C . GLU A 1 86 ? 17.682 -13.904 -24.876 1.00 84.62 86 GLU A C 1
ATOM 687 O O . GLU A 1 86 ? 16.602 -13.591 -25.383 1.00 84.62 86 GLU A O 1
ATOM 692 N N . VAL A 1 87 ? 18.482 -13.016 -24.299 1.00 81.81 87 VAL A N 1
ATOM 693 C CA . VAL A 1 87 ? 18.185 -11.594 -24.200 1.00 81.81 87 VAL A CA 1
ATOM 694 C C . VAL A 1 87 ? 19.308 -10.831 -24.886 1.00 81.81 87 VAL A C 1
ATOM 696 O O . VAL A 1 87 ? 20.458 -10.910 -24.457 1.00 81.81 87 VAL A O 1
ATOM 699 N N . ASP A 1 88 ? 18.965 -10.050 -25.915 1.00 83.44 88 ASP A N 1
ATOM 700 C CA . ASP A 1 88 ? 19.869 -9.061 -26.507 1.00 83.44 88 ASP A CA 1
ATOM 701 C C . ASP A 1 88 ? 19.474 -7.643 -26.050 1.00 83.44 88 ASP A C 1
ATOM 703 O O . ASP A 1 88 ? 18.455 -7.094 -26.488 1.00 83.44 88 ASP A O 1
ATOM 707 N N . PRO A 1 89 ? 20.260 -7.016 -25.156 1.00 80.31 89 PRO A N 1
ATOM 708 C CA . PRO A 1 89 ? 19.974 -5.670 -24.690 1.00 80.31 89 PRO A CA 1
ATOM 709 C C . PRO A 1 89 ? 20.151 -4.575 -25.743 1.00 80.31 89 PRO A C 1
ATOM 711 O O . PRO A 1 89 ? 19.626 -3.479 -25.555 1.00 80.31 89 PRO A O 1
ATOM 714 N N . ARG A 1 90 ? 20.852 -4.820 -26.854 1.00 75.62 90 ARG A N 1
ATOM 715 C CA . ARG A 1 90 ? 21.097 -3.803 -27.896 1.00 75.62 90 ARG A CA 1
ATOM 716 C C . ARG A 1 90 ? 19.821 -3.408 -28.624 1.00 75.62 90 ARG A C 1
ATOM 718 O O . ARG A 1 90 ? 19.625 -2.235 -28.945 1.00 75.62 90 ARG A O 1
ATOM 725 N N . GLU A 1 91 ? 18.931 -4.374 -28.826 1.00 81.31 91 GLU A N 1
ATOM 726 C CA . GLU A 1 91 ? 17.632 -4.161 -29.466 1.00 81.31 91 GLU A CA 1
ATOM 727 C C . GLU A 1 91 ? 16.651 -3.393 -28.573 1.00 81.31 91 GLU A C 1
ATOM 729 O O . GLU A 1 91 ? 15.597 -2.931 -29.023 1.00 81.31 91 GLU A O 1
ATOM 734 N N . TRP A 1 92 ? 16.973 -3.216 -27.288 1.00 83.81 92 TRP A N 1
ATOM 735 C CA . TRP A 1 92 ? 16.094 -2.495 -26.385 1.00 83.81 92 TRP A CA 1
ATOM 736 C C . TRP A 1 92 ? 15.944 -1.042 -26.826 1.00 83.81 92 TRP A C 1
ATOM 738 O O . TRP A 1 92 ? 16.910 -0.343 -27.139 1.00 83.81 92 TRP A O 1
ATOM 748 N N . LYS A 1 93 ? 14.708 -0.541 -26.792 1.00 81.31 93 LYS A N 1
ATOM 749 C CA . LYS A 1 93 ? 14.429 0.876 -27.035 1.00 81.31 93 LYS A CA 1
ATOM 750 C C . LYS A 1 93 ? 14.966 1.734 -25.886 1.00 81.31 93 LYS A C 1
ATOM 752 O O . LYS A 1 93 ? 15.011 1.317 -24.722 1.00 81.31 93 LYS A O 1
ATOM 757 N N . ALA A 1 94 ? 15.350 2.966 -26.209 1.00 80.62 94 ALA A N 1
ATOM 758 C CA . ALA A 1 94 ? 15.691 3.959 -25.199 1.00 80.62 94 ALA A CA 1
ATOM 759 C C . ALA A 1 94 ? 14.457 4.244 -24.338 1.00 80.62 94 ALA A C 1
ATOM 761 O O . ALA A 1 94 ? 13.441 4.713 -24.848 1.00 80.62 94 ALA A O 1
ATOM 762 N N . ARG A 1 95 ? 14.538 3.954 -23.038 1.00 75.94 95 ARG A N 1
ATOM 763 C CA . ARG A 1 95 ? 13.463 4.261 -22.095 1.00 75.94 95 ARG A CA 1
ATOM 764 C C . ARG A 1 95 ? 13.768 5.590 -21.419 1.00 75.94 95 ARG A C 1
ATOM 766 O O . ARG A 1 95 ? 14.812 5.730 -20.789 1.00 75.94 95 ARG A O 1
ATOM 773 N N . LYS A 1 96 ? 12.863 6.557 -21.570 1.00 70.25 96 LYS A N 1
ATOM 774 C CA . LYS A 1 96 ? 12.896 7.836 -20.839 1.00 70.25 96 LYS A CA 1
ATOM 775 C C . LYS A 1 96 ? 11.895 7.855 -19.679 1.00 70.25 96 LYS A C 1
ATOM 777 O O . LYS A 1 96 ? 12.133 8.534 -18.678 1.00 70.25 96 LYS A O 1
ATOM 782 N N . ASP A 1 97 ? 10.869 7.012 -19.768 1.00 73.69 97 ASP A N 1
ATOM 783 C CA . ASP A 1 97 ? 9.781 6.938 -18.803 1.00 73.69 97 ASP A CA 1
ATOM 784 C C . ASP A 1 97 ? 9.980 5.746 -17.865 1.00 73.69 97 ASP A C 1
ATOM 786 O O . ASP A 1 97 ? 9.828 4.583 -18.241 1.00 73.69 97 ASP A O 1
ATOM 790 N N . LEU A 1 98 ? 10.363 6.057 -16.627 1.00 73.88 98 LEU A N 1
ATOM 791 C CA . LEU A 1 98 ? 10.440 5.111 -15.519 1.00 73.88 98 LEU A CA 1
ATOM 792 C C . LEU A 1 98 ? 9.458 5.574 -14.440 1.00 73.88 98 LEU A C 1
ATOM 794 O O . LEU A 1 98 ? 9.566 6.706 -13.953 1.00 73.88 98 LEU A O 1
ATOM 798 N N . SER A 1 99 ? 8.517 4.701 -14.087 1.00 73.50 99 SER A N 1
ATOM 799 C CA . SER A 1 99 ? 7.659 4.858 -12.913 1.00 73.50 99 SER A CA 1
ATOM 800 C C . SER A 1 99 ? 8.275 4.085 -11.755 1.00 73.50 99 SER A C 1
ATOM 802 O O . SER A 1 99 ? 8.720 2.950 -11.940 1.00 73.50 99 SER A O 1
ATOM 804 N N . ILE A 1 100 ? 8.331 4.705 -10.580 1.00 68.31 100 ILE A N 1
ATOM 805 C CA . ILE A 1 100 ? 8.882 4.083 -9.381 1.00 68.31 100 ILE A CA 1
ATOM 806 C C . ILE A 1 100 ? 7.747 3.866 -8.398 1.00 68.31 100 ILE A C 1
ATOM 808 O O . ILE A 1 100 ? 7.082 4.808 -7.978 1.00 68.31 100 ILE A O 1
ATOM 812 N N . SER A 1 101 ? 7.560 2.609 -8.010 1.00 71.81 101 SER A N 1
ATOM 813 C CA . SER A 1 101 ? 6.690 2.245 -6.902 1.00 71.81 101 SER A CA 1
ATOM 814 C C . SER A 1 101 ? 7.556 2.053 -5.664 1.00 71.81 101 SER A C 1
ATOM 816 O O . SER A 1 101 ? 8.260 1.051 -5.548 1.00 71.81 101 SER A O 1
ATOM 818 N N . VAL A 1 102 ? 7.520 3.013 -4.743 1.00 66.44 102 VAL A N 1
ATOM 819 C CA . VAL A 1 102 ? 8.155 2.870 -3.428 1.00 66.44 102 VAL A CA 1
ATOM 820 C C . VAL A 1 102 ? 7.172 2.134 -2.524 1.00 66.44 102 VAL A C 1
ATOM 822 O O . VAL A 1 102 ? 6.109 2.652 -2.198 1.00 66.44 102 VAL A O 1
ATOM 825 N N . GLY A 1 103 ? 7.485 0.887 -2.177 1.00 60.25 103 GLY A N 1
ATOM 826 C CA . GLY A 1 103 ? 6.669 0.122 -1.241 1.00 60.25 103 GLY A CA 1
ATOM 827 C C . GLY A 1 103 ? 6.847 0.662 0.175 1.00 60.25 103 GLY A C 1
ATOM 828 O O . GLY A 1 103 ? 7.942 0.577 0.727 1.00 60.25 103 GLY A O 1
ATOM 829 N N . LEU A 1 104 ? 5.780 1.195 0.769 1.00 58.03 104 LEU A N 1
ATOM 830 C CA . LEU A 1 104 ? 5.709 1.432 2.210 1.00 58.03 104 LEU A CA 1
ATOM 831 C C . LEU A 1 104 ? 5.887 0.094 2.939 1.00 58.03 104 LEU A C 1
ATOM 833 O O . LEU A 1 104 ? 5.095 -0.835 2.766 1.00 58.03 104 LEU A O 1
ATOM 837 N N . GLY A 1 105 ? 6.944 -0.015 3.739 1.00 54.56 105 GLY A N 1
ATOM 838 C CA . GLY A 1 105 ? 7.155 -1.158 4.617 1.00 54.56 105 GLY A CA 1
ATOM 839 C C . GLY A 1 105 ? 5.981 -1.337 5.584 1.00 54.56 105 GLY A C 1
ATOM 840 O O . GLY A 1 105 ? 5.550 -0.378 6.211 1.00 54.56 105 GLY A O 1
ATOM 841 N N . ALA A 1 106 ? 5.502 -2.579 5.693 1.00 51.59 106 ALA A N 1
ATOM 842 C CA . ALA A 1 106 ? 4.572 -3.143 6.684 1.00 51.59 106 ALA A CA 1
ATOM 843 C C . ALA A 1 106 ? 3.184 -2.482 6.881 1.00 51.59 106 ALA A C 1
ATOM 845 O O . ALA A 1 106 ? 2.195 -3.207 6.846 1.00 51.59 106 ALA A O 1
ATOM 846 N N . GLY A 1 107 ? 3.060 -1.162 7.039 1.00 55.50 107 GLY A N 1
ATOM 847 C CA . GLY A 1 107 ? 1.811 -0.505 7.460 1.00 55.50 107 GLY A CA 1
ATOM 848 C C . GLY A 1 107 ? 0.696 -0.449 6.410 1.00 55.50 107 GLY A C 1
ATOM 849 O O . GLY A 1 107 ? -0.469 -0.290 6.759 1.00 55.50 107 GLY A O 1
ATOM 850 N N . ASN A 1 108 ? 1.022 -0.630 5.127 1.00 65.19 108 ASN A N 1
ATOM 851 C CA . ASN A 1 108 ? 0.026 -0.656 4.050 1.00 65.19 108 ASN A CA 1
ATOM 852 C C . ASN A 1 108 ? -0.507 -2.072 3.768 1.00 65.19 108 ASN A C 1
ATOM 854 O O . ASN A 1 108 ? -1.444 -2.233 2.996 1.00 65.19 108 ASN A O 1
ATOM 858 N N . LYS A 1 109 ? 0.067 -3.121 4.373 1.00 67.31 109 LYS A N 1
ATOM 859 C CA . LYS A 1 109 ? -0.372 -4.496 4.098 1.00 67.31 109 LYS A CA 1
ATOM 860 C C . LYS A 1 109 ? -1.773 -4.763 4.629 1.00 67.31 109 LYS A C 1
ATOM 862 O O . LYS A 1 109 ? -2.570 -5.352 3.909 1.00 67.31 109 LYS A O 1
ATOM 867 N N . ASP A 1 110 ? -2.108 -4.270 5.818 1.00 72.56 110 ASP A N 1
ATOM 868 C CA . ASP A 1 110 ? -3.449 -4.447 6.392 1.00 72.56 110 ASP A CA 1
ATOM 869 C C . ASP A 1 110 ? -4.514 -3.671 5.605 1.00 72.56 110 ASP A C 1
ATOM 871 O O . ASP A 1 110 ? -5.586 -4.199 5.311 1.00 72.56 110 ASP A O 1
ATOM 875 N N . GLN A 1 111 ? -4.198 -2.445 5.171 1.00 73.62 111 GLN A N 1
ATOM 876 C CA . GLN A 1 111 ? -5.078 -1.667 4.292 1.00 73.62 111 GLN A CA 1
ATOM 877 C C . GLN A 1 111 ? -5.233 -2.332 2.921 1.00 73.62 111 GLN A C 1
ATOM 879 O O . GLN A 1 111 ? -6.350 -2.481 2.428 1.00 73.62 111 GLN A O 1
ATOM 884 N N . GLN A 1 112 ? -4.138 -2.811 2.325 1.00 72.88 112 GLN A N 1
ATOM 885 C CA . GLN A 1 112 ? -4.186 -3.597 1.092 1.00 72.88 112 GLN A CA 1
ATOM 886 C C . GLN A 1 112 ? -5.000 -4.878 1.267 1.00 72.88 112 GLN A C 1
ATOM 888 O O . GLN A 1 112 ? -5.733 -5.241 0.355 1.00 72.88 112 GLN A O 1
ATOM 893 N N . LEU A 1 113 ? -4.930 -5.537 2.425 1.00 81.12 113 LEU A N 1
ATOM 894 C CA . LEU A 1 113 ? -5.709 -6.736 2.724 1.00 81.12 113 LEU A CA 1
ATOM 895 C C . LEU A 1 113 ? -7.201 -6.404 2.789 1.00 81.12 113 LEU A C 1
ATOM 897 O O . LEU A 1 113 ? -8.008 -7.107 2.186 1.00 81.12 113 LEU A O 1
ATOM 901 N N . MET A 1 114 ? -7.563 -5.301 3.448 1.00 82.38 114 MET A N 1
ATOM 902 C CA . MET A 1 114 ? -8.939 -4.808 3.491 1.00 82.38 114 MET A CA 1
ATOM 903 C C . MET A 1 114 ? -9.462 -4.485 2.084 1.00 82.38 114 MET A C 1
ATOM 905 O O . MET A 1 114 ? -10.520 -4.977 1.700 1.00 82.38 114 MET A O 1
ATOM 909 N N . HIS A 1 115 ? -8.697 -3.741 1.280 1.00 81.00 115 HIS A N 1
ATOM 910 C CA . HIS A 1 115 ? -9.069 -3.423 -0.100 1.00 81.00 115 HIS A CA 1
ATOM 911 C C . HIS A 1 115 ? -9.169 -4.670 -0.987 1.00 81.00 115 HIS A C 1
ATOM 913 O O . HIS A 1 115 ? -10.103 -4.784 -1.779 1.00 81.00 115 HIS A O 1
ATOM 919 N N . LEU A 1 116 ? -8.247 -5.626 -0.846 1.00 83.25 116 LEU A N 1
ATOM 920 C CA . LEU A 1 116 ? -8.279 -6.891 -1.583 1.00 83.25 116 LEU A CA 1
ATOM 921 C C . LEU A 1 116 ? -9.495 -7.738 -1.199 1.00 83.25 116 LEU A C 1
ATOM 923 O O . LEU A 1 116 ? -10.115 -8.316 -2.088 1.00 83.25 116 LEU A O 1
ATOM 927 N N . ASN A 1 117 ? -9.884 -7.765 0.078 1.00 84.94 117 ASN A N 1
ATOM 928 C CA . ASN A 1 117 ? -11.114 -8.426 0.518 1.00 84.94 117 ASN A CA 1
ATOM 929 C C . ASN A 1 117 ? -12.363 -7.775 -0.090 1.00 84.94 117 ASN A C 1
ATOM 931 O O . ASN A 1 117 ? -13.241 -8.486 -0.574 1.00 84.94 117 ASN A O 1
ATOM 935 N N . THR A 1 118 ? -12.429 -6.440 -0.134 1.00 86.19 118 THR A N 1
ATOM 936 C CA . THR A 1 118 ? -13.538 -5.724 -0.786 1.00 86.19 118 THR A CA 1
ATOM 937 C C . THR A 1 118 ? -13.603 -6.029 -2.283 1.00 86.19 118 THR A C 1
ATOM 939 O O . THR A 1 118 ? -14.678 -6.308 -2.808 1.00 86.19 118 THR A O 1
ATOM 942 N N . ILE A 1 119 ? -12.457 -6.035 -2.973 1.00 84.25 119 ILE A N 1
ATOM 943 C CA . ILE A 1 119 ? -12.386 -6.391 -4.397 1.00 84.25 119 ILE A CA 1
ATOM 944 C C . ILE A 1 119 ? -12.829 -7.839 -4.609 1.00 84.25 119 ILE A C 1
ATOM 946 O O . ILE A 1 119 ? -13.576 -8.106 -5.544 1.00 84.25 119 ILE A O 1
ATOM 950 N N . LEU A 1 120 ? -12.411 -8.769 -3.750 1.00 84.69 120 LEU A N 1
ATOM 951 C CA . LEU A 1 120 ? -12.802 -10.172 -3.848 1.00 84.69 120 LEU A CA 1
ATOM 952 C C . LEU A 1 120 ? -14.315 -10.353 -3.672 1.00 84.69 120 LEU A C 1
ATOM 954 O O . LEU A 1 120 ? -14.923 -11.128 -4.405 1.00 84.69 120 LEU A O 1
ATOM 958 N N . GLN A 1 121 ? -14.931 -9.636 -2.731 1.00 84.50 121 GLN A N 1
ATOM 959 C CA . GLN A 1 121 ? -16.382 -9.658 -2.546 1.00 84.50 121 GLN A CA 1
ATOM 960 C C . GLN A 1 121 ? -17.109 -9.107 -3.780 1.00 84.50 121 GLN A C 1
ATOM 962 O O . GLN A 1 121 ? -17.987 -9.778 -4.316 1.00 84.50 121 GLN A O 1
ATOM 967 N N . ALA A 1 122 ? -16.666 -7.958 -4.300 1.00 83.31 122 ALA A N 1
ATOM 968 C CA . ALA A 1 122 ? -17.209 -7.390 -5.532 1.00 83.31 122 ALA A CA 1
ATOM 969 C C . ALA A 1 122 ? -17.015 -8.327 -6.736 1.00 83.31 122 ALA A C 1
ATOM 971 O O . ALA A 1 122 ? -17.892 -8.436 -7.583 1.00 83.31 122 ALA A O 1
ATOM 972 N N . GLN A 1 123 ? -15.891 -9.047 -6.808 1.00 79.19 123 GLN A N 1
ATOM 973 C CA . GLN A 1 123 ? -15.651 -10.042 -7.851 1.00 79.19 123 GLN A CA 1
ATOM 974 C C . GLN A 1 123 ? -16.589 -11.247 -7.738 1.00 79.19 123 GLN A C 1
ATOM 976 O O . GLN A 1 123 ? -17.036 -11.736 -8.769 1.00 79.19 123 GLN A O 1
ATOM 981 N N . LYS A 1 124 ? -16.920 -11.710 -6.525 1.00 80.50 124 LYS A N 1
ATOM 982 C CA . LYS A 1 124 ? -17.896 -12.797 -6.316 1.00 80.50 124 LYS A CA 1
ATOM 983 C C . LYS A 1 124 ? -19.290 -12.417 -6.816 1.00 80.50 124 LYS A C 1
ATOM 985 O O . LYS A 1 124 ? -19.933 -13.227 -7.473 1.00 80.50 124 LYS A O 1
ATOM 990 N N . GLU A 1 125 ? -19.720 -11.182 -6.575 1.00 77.31 125 GLU A N 1
ATOM 991 C CA . GLU A 1 125 ? -20.971 -10.645 -7.129 1.00 77.31 125 GLU A CA 1
ATOM 992 C C . GLU A 1 125 ? -20.857 -10.427 -8.650 1.00 77.31 125 GLU A C 1
ATOM 994 O O . GLU A 1 125 ? -21.765 -10.762 -9.409 1.00 77.31 125 GLU A O 1
ATOM 999 N N . ALA A 1 126 ? -19.695 -9.963 -9.128 1.00 75.12 126 ALA A N 1
ATOM 1000 C CA . ALA A 1 126 ? -19.430 -9.719 -10.545 1.00 75.12 126 ALA A CA 1
ATOM 1001 C C . ALA A 1 126 ? -19.397 -10.994 -11.413 1.00 75.12 126 ALA A C 1
ATOM 1003 O O . ALA A 1 126 ? -19.564 -10.902 -12.632 1.00 75.12 126 ALA A O 1
ATOM 1004 N N . ILE A 1 127 ? -19.184 -12.173 -10.812 1.00 76.94 127 ILE A N 1
ATOM 1005 C CA . ILE A 1 127 ? -19.324 -13.473 -11.492 1.00 76.94 127 ILE A CA 1
ATOM 1006 C C . ILE A 1 127 ? -20.766 -13.683 -11.938 1.00 76.94 127 ILE A C 1
ATOM 1008 O O . ILE A 1 127 ? -20.990 -14.118 -13.063 1.00 76.94 127 ILE A O 1
ATOM 1012 N N . GLN A 1 128 ? -21.741 -13.353 -11.084 1.00 64.50 128 GLN A N 1
ATOM 1013 C CA . GLN A 1 128 ? -23.159 -13.593 -11.372 1.00 64.50 128 GLN A CA 1
ATOM 1014 C C . GLN A 1 128 ? -23.656 -12.751 -12.554 1.00 64.50 128 GLN A C 1
ATOM 1016 O O . GLN A 1 128 ? -24.533 -13.178 -13.296 1.00 64.50 128 GLN A O 1
ATOM 1021 N N . ILE A 1 129 ? -23.048 -11.582 -12.762 1.00 72.12 129 ILE A N 1
ATOM 1022 C CA . ILE A 1 129 ? -23.328 -10.669 -13.881 1.00 72.12 129 ILE A CA 1
ATOM 1023 C C . ILE A 1 129 ? -22.365 -10.848 -15.070 1.00 72.12 129 ILE A C 1
ATOM 1025 O O . ILE A 1 129 ? -22.451 -10.104 -16.043 1.00 72.12 129 ILE A O 1
ATOM 1029 N N . GLY A 1 130 ? -21.439 -11.813 -15.010 1.00 72.00 130 GLY A N 1
ATOM 1030 C CA . GLY A 1 130 ? -20.547 -12.169 -16.121 1.00 72.00 130 GLY A C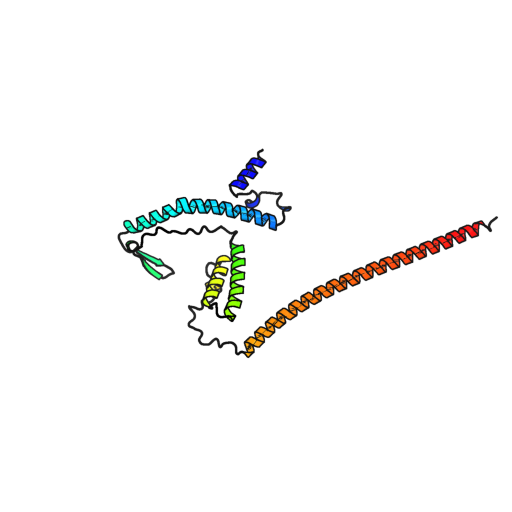A 1
ATOM 1031 C C . GLY A 1 130 ? -19.426 -11.168 -16.433 1.00 72.00 130 GLY A C 1
ATOM 1032 O O . GLY A 1 130 ? -18.815 -11.250 -17.496 1.00 72.00 130 GLY A O 1
ATOM 1033 N N . ILE A 1 131 ? -19.122 -10.227 -15.534 1.00 70.00 131 ILE A N 1
ATOM 1034 C CA . ILE A 1 131 ? -18.102 -9.181 -15.763 1.00 70.00 131 ILE A CA 1
ATOM 1035 C C . ILE A 1 131 ? -16.694 -9.654 -15.346 1.00 70.00 131 ILE A C 1
ATOM 1037 O O . ILE A 1 131 ? -15.686 -9.053 -15.716 1.00 70.00 131 ILE A O 1
ATOM 1041 N N . THR A 1 132 ? -16.590 -10.745 -14.581 1.00 69.31 132 THR A N 1
ATOM 1042 C CA . THR A 1 132 ? -15.315 -11.282 -14.080 1.00 69.31 132 THR A CA 1
ATOM 1043 C C . THR A 1 132 ? -15.128 -12.751 -14.458 1.00 69.31 132 THR A C 1
ATOM 1045 O O . THR A 1 132 ? -16.052 -13.550 -14.353 1.00 69.31 132 THR A O 1
ATOM 1048 N N . SER A 1 133 ? -13.906 -13.117 -14.857 1.00 73.94 133 SER A N 1
ATOM 1049 C CA . SER A 1 133 ? -13.517 -14.501 -15.170 1.00 73.94 133 SER A CA 1
ATOM 1050 C C . SER A 1 133 ? -12.880 -15.207 -13.959 1.00 73.94 133 SER A C 1
ATOM 1052 O O . SER A 1 133 ? -12.209 -14.539 -13.162 1.00 73.94 133 SER A O 1
ATOM 1054 N N . PRO A 1 134 ? -12.964 -16.550 -13.861 1.00 74.00 134 PRO A N 1
ATOM 1055 C CA . PRO A 1 134 ? -12.288 -17.339 -12.821 1.00 74.00 134 PRO A CA 1
ATOM 1056 C C . PRO A 1 134 ? -10.786 -17.037 -12.681 1.00 74.00 134 PRO A C 1
ATOM 1058 O O . PRO A 1 134 ? -10.261 -16.952 -11.572 1.00 74.00 134 PRO A O 1
ATOM 1061 N N . GLU A 1 135 ? -10.095 -16.753 -13.789 1.00 76.94 135 GLU A N 1
ATOM 1062 C CA . GLU A 1 135 ? -8.687 -16.334 -13.778 1.00 76.94 135 GLU A CA 1
ATOM 1063 C C . GLU A 1 135 ? -8.443 -15.019 -13.026 1.00 76.94 135 GLU A C 1
ATOM 1065 O O . GLU A 1 135 ? -7.422 -14.836 -12.361 1.00 76.94 135 GLU A O 1
ATOM 1070 N N . LYS A 1 136 ? -9.354 -14.048 -13.136 1.00 77.50 136 LYS A N 1
ATOM 1071 C CA . LYS A 1 136 ? -9.195 -12.740 -12.484 1.00 77.50 136 LYS A CA 1
ATOM 1072 C C . LYS A 1 136 ? -9.395 -12.843 -10.974 1.00 77.50 136 LYS A C 1
ATOM 1074 O O . LYS A 1 136 ? -8.742 -12.105 -10.238 1.00 77.50 136 LYS A O 1
ATOM 1079 N N . ILE A 1 137 ? -10.215 -13.794 -10.534 1.00 78.38 137 ILE A N 1
ATOM 1080 C CA . ILE A 1 137 ? -10.413 -14.129 -9.121 1.00 78.38 137 ILE A CA 1
ATOM 1081 C C . ILE A 1 137 ? -9.191 -14.851 -8.578 1.00 78.38 137 ILE A C 1
ATOM 1083 O O . ILE A 1 137 ? -8.687 -14.469 -7.527 1.00 78.38 137 ILE A O 1
ATOM 1087 N N . TYR A 1 138 ? -8.647 -15.816 -9.327 1.00 79.69 138 TYR A N 1
ATOM 1088 C CA . TYR A 1 138 ? -7.381 -16.460 -8.975 1.00 79.69 138 TYR A CA 1
ATOM 1089 C C . TYR A 1 138 ? -6.272 -15.428 -8.756 1.00 79.69 138 TYR A C 1
ATOM 1091 O O . TYR A 1 138 ? -5.585 -15.450 -7.743 1.00 79.69 138 TYR A O 1
ATOM 1099 N N . ASN A 1 139 ? -6.143 -14.458 -9.663 1.00 82.06 139 ASN A N 1
ATOM 1100 C CA . ASN A 1 139 ? -5.159 -13.387 -9.525 1.00 82.06 139 ASN A CA 1
ATOM 1101 C C . ASN A 1 139 ? -5.392 -12.508 -8.281 1.00 82.06 139 ASN A C 1
ATOM 1103 O O . ASN A 1 139 ? -4.426 -12.050 -7.668 1.00 82.06 139 ASN A O 1
ATOM 1107 N N . ALA A 1 140 ? -6.648 -12.250 -7.904 1.00 80.56 140 ALA A N 1
ATOM 1108 C CA . ALA A 1 140 ? -6.976 -11.497 -6.693 1.00 80.56 140 ALA A CA 1
ATOM 1109 C C . ALA A 1 140 ? -6.650 -12.296 -5.422 1.00 80.56 140 ALA A C 1
ATOM 1111 O O . ALA A 1 140 ? -6.005 -11.770 -4.516 1.00 80.56 140 ALA A O 1
ATOM 1112 N N . LEU A 1 141 ? -7.011 -13.579 -5.397 1.00 80.44 141 LEU A N 1
ATOM 1113 C CA . LEU A 1 141 ? -6.680 -14.516 -4.324 1.00 80.44 141 LEU A CA 1
ATOM 1114 C C . LEU A 1 141 ? -5.168 -14.694 -4.178 1.00 80.44 141 LEU A C 1
ATOM 1116 O O . LEU A 1 141 ? -4.647 -14.638 -3.068 1.00 80.44 141 LEU A O 1
ATOM 1120 N N . ALA A 1 142 ? -4.449 -14.789 -5.296 1.00 81.94 142 ALA A N 1
ATOM 1121 C CA . ALA A 1 142 ? -3.000 -14.890 -5.315 1.00 81.94 142 ALA A CA 1
ATOM 1122 C C . ALA A 1 142 ? -2.330 -13.654 -4.705 1.00 81.94 142 ALA A C 1
ATOM 1124 O O . ALA A 1 142 ? -1.433 -13.780 -3.865 1.00 81.94 142 ALA A O 1
ATOM 1125 N N . LYS A 1 143 ? -2.809 -12.455 -5.063 1.00 80.06 143 LYS A N 1
ATOM 1126 C CA . LYS A 1 143 ? -2.362 -11.196 -4.450 1.00 80.06 143 LYS A CA 1
ATOM 1127 C C . LYS A 1 143 ? -2.698 -11.124 -2.962 1.00 80.06 143 LYS A C 1
ATOM 1129 O O . LYS A 1 143 ? -1.883 -10.612 -2.202 1.00 80.06 143 LYS A O 1
ATOM 1134 N N . LEU A 1 144 ? -3.847 -11.652 -2.539 1.00 81.75 144 LEU A N 1
ATOM 1135 C CA . LEU A 1 144 ? -4.231 -11.728 -1.127 1.00 81.75 144 LEU A CA 1
ATOM 1136 C C . LEU A 1 144 ? -3.255 -12.613 -0.345 1.00 81.75 144 LEU A C 1
ATOM 1138 O O . LEU A 1 144 ? -2.710 -12.163 0.660 1.00 81.75 144 LEU A O 1
ATOM 1142 N N . THR A 1 145 ? -2.946 -13.813 -0.839 1.00 79.81 145 THR A N 1
ATOM 1143 C CA . THR A 1 145 ? -1.952 -14.706 -0.213 1.00 79.81 145 THR A CA 1
ATOM 1144 C C . THR A 1 145 ? -0.547 -14.104 -0.180 1.00 79.81 145 THR A C 1
ATOM 1146 O O . THR A 1 145 ? 0.134 -14.204 0.840 1.00 79.81 145 THR A O 1
ATOM 1149 N N . GLN A 1 146 ? -0.130 -13.404 -1.241 1.00 80.81 146 GLN A N 1
ATOM 1150 C CA . GLN A 1 146 ? 1.151 -12.687 -1.259 1.00 80.81 146 GLN A CA 1
ATOM 1151 C C . GLN A 1 146 ? 1.190 -11.545 -0.248 1.00 80.81 146 GLN A C 1
ATOM 1153 O O . GLN A 1 146 ? 2.190 -11.366 0.450 1.00 80.81 146 GLN A O 1
ATOM 1158 N N . ASN A 1 147 ? 0.096 -10.793 -0.134 1.00 78.12 147 ASN A N 1
ATOM 1159 C CA . ASN A 1 147 ? -0.014 -9.714 0.836 1.00 78.12 147 ASN A CA 1
ATOM 1160 C C . ASN A 1 147 ? -0.013 -10.244 2.282 1.00 78.12 147 ASN A C 1
ATOM 1162 O O . ASN A 1 147 ? 0.641 -9.660 3.145 1.00 78.12 147 ASN A O 1
ATOM 1166 N N . ALA A 1 148 ? -0.642 -11.401 2.514 1.00 74.81 148 ALA A N 1
ATOM 1167 C CA . ALA A 1 148 ? -0.618 -12.126 3.786 1.00 74.81 148 ALA A CA 1
ATOM 1168 C C . ALA A 1 148 ? 0.767 -12.711 4.145 1.00 74.81 148 ALA A C 1
ATOM 1170 O O . ALA A 1 148 ? 0.972 -13.149 5.272 1.00 74.81 148 ALA A O 1
ATOM 1171 N N . GLY A 1 149 ? 1.736 -12.680 3.221 1.00 73.81 149 GLY A N 1
ATOM 1172 C CA . GLY A 1 149 ? 3.131 -13.060 3.469 1.00 73.81 149 GLY A CA 1
ATOM 1173 C C . GLY A 1 149 ? 3.567 -14.383 2.840 1.00 73.81 149 GLY A C 1
ATOM 1174 O O . GLY A 1 149 ? 4.746 -14.731 2.927 1.00 73.81 149 GLY A O 1
ATOM 1175 N N . PHE A 1 150 ? 2.669 -15.095 2.159 1.00 76.81 150 PHE A N 1
ATOM 1176 C CA . PHE A 1 150 ? 2.997 -16.349 1.487 1.00 76.81 150 PHE A CA 1
ATOM 1177 C C . PHE A 1 150 ? 3.560 -16.082 0.089 1.00 76.81 150 PHE A C 1
ATOM 1179 O O . PHE A 1 150 ? 2.915 -15.469 -0.759 1.00 76.81 150 PHE A O 1
ATOM 1186 N N . LYS A 1 151 ? 4.789 -16.543 -0.171 1.00 69.88 151 LYS A N 1
ATOM 1187 C CA . LYS A 1 151 ? 5.476 -16.313 -1.456 1.00 69.88 151 LYS A CA 1
ATOM 1188 C C . LYS A 1 151 ? 4.849 -17.089 -2.618 1.00 69.88 151 LYS A C 1
ATOM 1190 O O . LYS A 1 151 ? 4.916 -16.612 -3.749 1.00 69.88 151 LYS A O 1
ATOM 1195 N N . ASN A 1 152 ? 4.224 -18.230 -2.326 1.00 71.94 152 ASN A N 1
ATOM 1196 C CA . ASN A 1 152 ? 3.643 -19.137 -3.310 1.00 71.94 152 ASN A CA 1
ATOM 1197 C C . ASN A 1 152 ? 2.109 -19.185 -3.171 1.00 71.94 152 ASN A C 1
ATOM 1199 O O . ASN A 1 152 ? 1.590 -19.929 -2.344 1.00 71.94 152 ASN A O 1
ATOM 1203 N N . PRO A 1 153 ? 1.363 -18.419 -3.983 1.00 70.69 153 PRO A N 1
ATOM 1204 C CA . PRO A 1 153 ? -0.092 -18.549 -4.105 1.00 70.69 153 PRO A CA 1
ATOM 1205 C C . PRO A 1 153 ? -0.589 -19.931 -4.520 1.00 70.69 153 PRO A C 1
ATOM 1207 O O . PRO A 1 153 ? -1.688 -20.322 -4.136 1.00 70.69 153 PRO A O 1
ATOM 1210 N N . ASP A 1 154 ? 0.227 -20.650 -5.294 1.00 69.88 154 ASP A N 1
ATOM 1211 C CA . ASP A 1 154 ? -0.116 -21.952 -5.870 1.00 69.88 154 ASP A CA 1
ATOM 1212 C C . ASP A 1 154 ? -0.288 -23.046 -4.789 1.00 69.88 154 ASP A C 1
ATOM 1214 O O . ASP A 1 154 ? -0.856 -24.098 -5.060 1.00 69.88 154 ASP A O 1
ATOM 1218 N N . GLU A 1 155 ? 0.174 -22.807 -3.552 1.00 67.31 155 GLU A N 1
ATOM 1219 C CA . GLU A 1 155 ? -0.052 -23.703 -2.404 1.00 67.31 155 GLU A CA 1
ATOM 1220 C C . GLU A 1 155 ? -1.496 -23.639 -1.877 1.00 67.31 155 GLU A C 1
ATOM 1222 O O . GLU A 1 155 ? -1.969 -24.585 -1.250 1.00 67.31 155 GLU A O 1
ATOM 1227 N N . PHE A 1 156 ? -2.205 -22.534 -2.128 1.00 67.69 156 PHE A N 1
ATOM 1228 C CA . PHE A 1 156 ? -3.546 -22.279 -1.590 1.00 67.69 156 PHE A CA 1
ATOM 1229 C C . PHE A 1 156 ? -4.634 -22.331 -2.659 1.00 67.69 156 PHE A C 1
ATOM 1231 O O . PHE A 1 156 ? -5.794 -22.600 -2.351 1.00 67.69 156 PHE A O 1
ATOM 1238 N N . TRP A 1 157 ? -4.271 -22.052 -3.910 1.00 76.19 157 TRP A N 1
ATOM 1239 C CA . TRP A 1 157 ? -5.217 -21.860 -4.996 1.00 76.19 157 TRP A CA 1
ATOM 1240 C C . TRP A 1 157 ? -4.774 -22.644 -6.229 1.00 76.19 157 TRP A C 1
ATOM 1242 O O . TRP A 1 157 ? -3.602 -22.650 -6.593 1.00 76.19 157 TRP A O 1
ATOM 1252 N N . ILE A 1 158 ? -5.732 -23.252 -6.925 1.00 71.56 158 ILE A N 1
ATOM 1253 C CA . ILE A 1 158 ? -5.486 -23.921 -8.205 1.00 71.56 158 ILE A CA 1
ATOM 1254 C C . ILE A 1 158 ? -5.596 -22.877 -9.314 1.00 71.56 158 ILE A C 1
ATOM 1256 O O . ILE A 1 158 ? -6.630 -22.217 -9.433 1.00 71.56 158 ILE A O 1
ATOM 1260 N N . ASN A 1 159 ? -4.546 -22.721 -10.125 1.00 67.44 159 ASN A N 1
ATOM 1261 C CA . ASN A 1 159 ? -4.571 -21.808 -11.263 1.00 67.44 159 ASN A CA 1
ATOM 1262 C C . ASN A 1 159 ? -5.491 -22.363 -12.366 1.00 67.44 159 ASN A C 1
ATOM 1264 O O . ASN A 1 159 ? -5.138 -23.376 -12.978 1.00 67.44 159 ASN A O 1
ATOM 1268 N N . PRO A 1 160 ? -6.619 -21.699 -12.678 1.00 59.25 160 PRO A N 1
ATOM 1269 C CA . PRO A 1 160 ? -7.568 -22.184 -13.675 1.00 59.25 160 PRO A CA 1
ATOM 1270 C C . PRO A 1 160 ? -7.005 -22.217 -15.107 1.00 59.25 160 PRO A C 1
ATOM 1272 O O . PRO A 1 160 ? -7.626 -22.838 -15.954 1.00 59.25 160 PRO A O 1
ATOM 1275 N N . ALA A 1 161 ? -5.843 -21.604 -15.379 1.00 59.03 161 ALA A N 1
ATOM 1276 C CA . ALA A 1 161 ? -5.179 -21.647 -16.688 1.00 59.03 161 ALA A CA 1
ATOM 1277 C C . ALA A 1 161 ? -4.251 -22.867 -16.894 1.00 59.03 161 ALA A C 1
ATOM 1279 O O . ALA A 1 161 ? -3.849 -23.143 -18.020 1.00 59.03 161 ALA A O 1
ATOM 1280 N N . ASN A 1 162 ? -3.866 -23.572 -15.820 1.00 54.94 162 ASN A N 1
ATOM 1281 C CA . ASN A 1 162 ? -3.040 -24.792 -15.892 1.00 54.94 162 ASN A CA 1
ATOM 1282 C C . ASN A 1 162 ? -3.855 -26.074 -15.681 1.00 54.94 162 ASN A C 1
ATOM 1284 O O . ASN A 1 162 ? -3.335 -27.174 -15.873 1.00 54.94 162 ASN A O 1
ATOM 1288 N N . THR A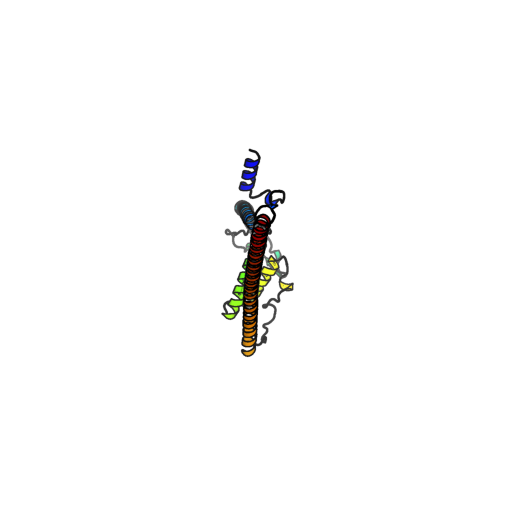 1 163 ? -5.117 -25.943 -15.285 1.00 49.59 163 THR A N 1
ATOM 1289 C CA . THR A 1 163 ? -6.088 -27.020 -15.411 1.00 49.59 163 THR A CA 1
ATOM 1290 C C . THR A 1 163 ? -6.600 -26.942 -16.851 1.00 49.59 163 THR A C 1
ATOM 1292 O O . THR A 1 163 ? -7.105 -25.878 -17.211 1.00 49.59 163 THR A O 1
ATOM 1295 N N . PRO A 1 164 ? -6.460 -27.989 -17.693 1.00 45.03 164 PRO A N 1
ATOM 1296 C CA . PRO A 1 164 ? -7.220 -28.032 -18.943 1.00 45.03 164 PRO A CA 1
ATOM 1297 C C . PRO A 1 164 ? -8.674 -27.746 -18.591 1.00 45.03 164 PRO A C 1
ATOM 1299 O O . PRO A 1 164 ? -9.086 -28.151 -17.493 1.00 45.03 164 PRO A O 1
ATOM 1302 N N . GLU A 1 165 ? -9.395 -27.014 -19.453 1.00 46.75 165 GLU A N 1
ATOM 1303 C CA . GLU A 1 165 ? -10.812 -26.736 -19.252 1.00 46.75 165 GLU A CA 1
ATOM 1304 C C . GLU A 1 165 ? -11.445 -27.953 -18.584 1.00 46.75 165 GLU A C 1
ATOM 1306 O O . GLU A 1 165 ? -11.453 -29.050 -19.147 1.00 46.75 165 GLU A O 1
ATOM 1311 N N . GLN A 1 166 ? -11.953 -27.795 -17.358 1.00 43.97 166 GLN A N 1
ATOM 1312 C CA . GLN A 1 166 ? -13.003 -28.697 -16.928 1.00 43.97 166 GLN A CA 1
ATOM 1313 C C . GLN A 1 166 ? -14.213 -28.350 -17.799 1.00 43.97 166 GLN A C 1
ATOM 1315 O O . GLN A 1 166 ? -15.170 -27.725 -17.348 1.00 43.97 166 GLN A O 1
ATOM 1320 N N . GLU A 1 167 ? -14.157 -28.770 -19.066 1.00 43.56 167 GLU A N 1
ATOM 1321 C CA . GLU A 1 167 ? -15.292 -29.361 -19.740 1.00 43.56 167 GLU A CA 1
ATOM 1322 C C . GLU A 1 167 ? -15.885 -30.358 -18.737 1.00 43.56 167 GLU A C 1
ATOM 1324 O O . GLU A 1 167 ? -15.387 -31.466 -18.550 1.00 43.56 167 GLU A O 1
ATOM 1329 N N . GLY A 1 168 ? -16.889 -29.917 -17.978 1.00 42.44 168 GLY A N 1
ATOM 1330 C CA . GLY A 1 168 ? -17.652 -30.809 -17.114 1.00 42.44 168 GLY A CA 1
ATOM 1331 C C . GLY A 1 168 ? -17.632 -30.565 -15.608 1.00 42.44 168 GLY A C 1
ATOM 1332 O O . GLY A 1 168 ? -18.051 -31.473 -14.893 1.00 42.44 168 GLY A O 1
ATOM 1333 N N . GLN A 1 169 ? -17.332 -29.369 -15.088 1.00 40.56 169 GLN A N 1
ATOM 1334 C CA . GLN A 1 169 ? -18.188 -28.934 -13.973 1.00 40.56 169 GLN A CA 1
ATOM 1335 C C . GLN A 1 169 ? -19.481 -28.440 -14.597 1.00 40.56 169 GLN A C 1
ATOM 1337 O O . GLN A 1 169 ? -19.617 -27.277 -14.970 1.00 40.56 169 GLN A O 1
ATOM 1342 N N . LYS A 1 170 ? -20.393 -29.404 -14.802 1.00 43.03 170 LYS A N 1
ATOM 1343 C CA . LYS A 1 170 ? -21.807 -29.156 -15.069 1.00 43.03 170 LYS A CA 1
ATOM 1344 C C . LYS A 1 170 ? -22.197 -27.929 -14.257 1.00 43.03 170 LYS A C 1
ATOM 1346 O O . LYS A 1 170 ? -22.009 -27.939 -13.040 1.00 43.03 170 LYS A O 1
ATOM 1351 N N . ALA A 1 171 ? -22.695 -26.893 -14.933 1.00 44.47 171 ALA A N 1
ATOM 1352 C CA . ALA A 1 171 ? -23.470 -25.865 -14.261 1.00 44.47 171 ALA A CA 1
ATOM 1353 C C . ALA A 1 171 ? -24.375 -26.596 -13.256 1.00 44.47 171 ALA A C 1
ATOM 1355 O O . ALA A 1 171 ? -25.033 -27.559 -13.678 1.00 44.47 171 ALA A O 1
ATOM 1356 N N . PRO A 1 172 ? -24.343 -26.251 -11.955 1.00 46.28 172 PRO A N 1
ATOM 1357 C CA . PRO A 1 172 ? -25.276 -26.836 -11.011 1.00 46.28 172 PRO A CA 1
ATOM 1358 C C . PRO A 1 172 ? -26.651 -26.651 -11.636 1.00 46.28 172 PRO A C 1
ATOM 1360 O O . PRO A 1 172 ? -26.997 -25.543 -12.056 1.00 46.28 172 PRO A O 1
ATOM 1363 N N . THR A 1 173 ? -27.368 -27.754 -11.831 1.00 48.88 173 THR A N 1
ATOM 1364 C CA . THR A 1 173 ? -28.713 -27.749 -12.420 1.00 48.88 173 THR A CA 1
ATOM 1365 C C . THR A 1 173 ? -29.513 -26.640 -11.726 1.00 48.88 173 THR A C 1
ATOM 1367 O O . THR A 1 173 ? -29.329 -26.466 -10.526 1.00 48.88 173 THR A O 1
ATOM 1370 N N . GLU A 1 174 ? -30.380 -25.882 -12.404 1.00 49.69 174 GLU A N 1
ATOM 1371 C CA . GLU A 1 174 ? -31.104 -24.726 -11.813 1.00 49.69 174 GLU A CA 1
ATOM 1372 C C . GLU A 1 174 ? -31.748 -25.014 -10.434 1.00 49.69 174 GLU A C 1
ATOM 1374 O O . GLU A 1 174 ? -31.903 -24.115 -9.606 1.00 49.69 174 GLU A O 1
ATOM 1379 N N . ALA A 1 175 ? -32.046 -26.285 -10.144 1.00 49.69 175 ALA A N 1
ATOM 1380 C CA . ALA A 1 175 ? -32.449 -26.784 -8.832 1.00 49.69 175 ALA A CA 1
ATOM 1381 C C . ALA A 1 175 ? -31.401 -26.586 -7.709 1.00 49.69 175 ALA A C 1
ATOM 1383 O O . ALA A 1 175 ? -31.765 -26.184 -6.609 1.00 49.69 175 ALA A O 1
ATOM 1384 N N . GLU A 1 176 ? -30.110 -26.822 -7.949 1.00 49.28 176 GLU A N 1
ATOM 1385 C CA . GLU A 1 176 ? -29.038 -26.643 -6.956 1.00 49.28 176 GLU A CA 1
ATOM 1386 C C . GLU A 1 176 ? -28.709 -25.164 -6.720 1.00 49.28 176 GLU A C 1
ATOM 1388 O O . GLU A 1 176 ? -28.417 -24.787 -5.588 1.00 49.28 176 GLU A O 1
ATOM 1393 N N . ILE A 1 177 ? -28.843 -24.304 -7.738 1.00 53.50 177 ILE A N 1
ATOM 1394 C CA . ILE A 1 177 ? -28.694 -22.844 -7.588 1.00 53.50 177 ILE A CA 1
ATOM 1395 C C . ILE A 1 177 ? -29.834 -22.278 -6.728 1.00 53.50 177 ILE A C 1
ATOM 1397 O O . ILE A 1 177 ? -29.590 -21.454 -5.846 1.00 53.50 177 ILE A O 1
ATOM 1401 N N . MET A 1 178 ? -31.069 -22.759 -6.917 1.00 51.84 178 MET A N 1
ATOM 1402 C CA . MET A 1 178 ? -32.189 -22.390 -6.045 1.00 51.84 178 MET A CA 1
ATOM 1403 C C . MET A 1 178 ? -32.021 -22.911 -4.618 1.00 51.84 178 MET A C 1
ATOM 1405 O O . MET A 1 178 ? -32.333 -22.180 -3.684 1.00 51.84 178 MET A O 1
ATOM 1409 N N . VAL A 1 179 ? -31.514 -24.131 -4.424 1.00 57.06 179 VAL A N 1
ATOM 1410 C CA . VAL A 1 179 ? -31.290 -24.695 -3.081 1.00 57.06 179 VAL A CA 1
ATOM 1411 C C . VAL A 1 179 ? -30.146 -23.980 -2.359 1.00 57.06 179 VAL A C 1
ATOM 1413 O O . VAL A 1 179 ? -30.271 -23.671 -1.178 1.00 57.06 179 VAL A O 1
ATOM 1416 N N . GLN A 1 180 ? -29.054 -23.650 -3.052 1.00 56.75 180 GLN A N 1
ATOM 1417 C CA . GLN A 1 180 ? -27.930 -22.923 -2.459 1.00 56.75 180 GLN A CA 1
ATOM 1418 C C . GLN A 1 180 ? -28.301 -21.459 -2.165 1.00 56.75 180 GLN A C 1
ATOM 1420 O O . GLN A 1 180 ? -27.988 -20.953 -1.088 1.00 56.75 180 GLN A O 1
ATOM 1425 N N . GLY A 1 181 ? -29.065 -20.817 -3.057 1.00 59.31 181 GLY A N 1
ATOM 1426 C CA . GLY A 1 181 ? -29.635 -19.488 -2.826 1.00 59.31 181 GLY A CA 1
ATOM 1427 C C . GLY A 1 181 ? -30.666 -19.465 -1.693 1.00 59.31 181 GLY A C 1
ATOM 1428 O O . GLY A 1 181 ? -30.643 -18.556 -0.866 1.00 59.31 181 GLY A O 1
ATOM 1429 N N . GLN A 1 182 ? -31.531 -20.480 -1.588 1.00 57.53 182 GLN A N 1
ATOM 1430 C CA . GLN A 1 182 ? -32.469 -20.614 -0.467 1.00 57.53 182 GLN A CA 1
ATOM 1431 C C . GLN A 1 182 ? -31.743 -20.846 0.854 1.00 57.53 182 GLN A C 1
ATOM 1433 O O . GLN A 1 182 ? -32.099 -20.206 1.836 1.00 57.53 182 GLN A O 1
ATOM 1438 N N . LEU A 1 183 ? -30.700 -21.677 0.882 1.00 65.56 183 LEU A N 1
ATOM 1439 C CA . LEU A 1 183 ? -29.912 -21.920 2.089 1.00 65.56 183 LEU A CA 1
ATOM 1440 C C . LEU A 1 183 ? -29.190 -20.652 2.569 1.00 65.56 183 LEU A C 1
ATOM 1442 O O . LEU A 1 183 ? -29.073 -20.420 3.771 1.00 65.56 183 LEU A O 1
ATOM 1446 N N . GLU A 1 184 ? -28.711 -19.817 1.647 1.00 71.38 184 GLU A N 1
ATOM 1447 C CA . GLU A 1 184 ? -28.041 -18.557 1.978 1.00 71.38 184 GLU A CA 1
ATOM 1448 C C . GLU A 1 184 ? -29.031 -17.490 2.467 1.00 71.38 184 GLU A C 1
ATOM 1450 O O . GLU A 1 184 ? -28.777 -16.825 3.478 1.00 71.38 184 GLU A O 1
ATOM 1455 N N . ILE A 1 185 ? -30.210 -17.408 1.838 1.00 68.12 185 ILE A N 1
ATOM 1456 C CA . ILE A 1 185 ? -31.332 -16.591 2.321 1.00 68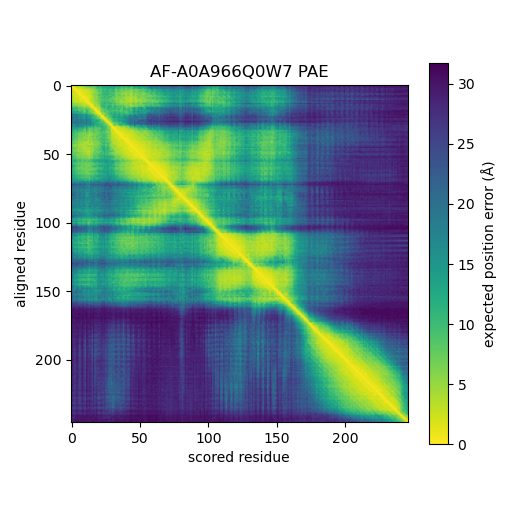.12 185 ILE A CA 1
ATOM 1457 C C . ILE A 1 185 ? -31.793 -17.077 3.700 1.00 68.12 185 ILE A C 1
ATOM 1459 O O . ILE A 1 185 ? -32.029 -16.262 4.589 1.00 68.12 185 ILE A O 1
ATOM 1463 N N . GLU A 1 186 ? -31.890 -18.386 3.919 1.00 71.88 186 GLU A N 1
ATOM 1464 C CA . GLU A 1 186 ? -32.302 -18.977 5.192 1.00 71.88 186 GLU A CA 1
ATOM 1465 C C . GLU A 1 186 ? -31.256 -18.748 6.287 1.00 71.88 186 GLU A C 1
ATOM 1467 O O . GLU A 1 186 ? -31.616 -18.391 7.408 1.00 71.88 186 GLU A O 1
ATOM 1472 N N . ARG A 1 187 ? -29.958 -18.807 5.960 1.00 76.12 187 ARG A N 1
ATOM 1473 C CA . ARG A 1 187 ? -28.875 -18.413 6.876 1.00 76.12 187 ARG A CA 1
ATOM 1474 C C . ARG A 1 187 ? -28.938 -16.939 7.263 1.00 76.12 187 ARG A C 1
ATOM 1476 O O . ARG A 1 187 ? -28.798 -16.625 8.446 1.00 76.12 187 ARG A O 1
ATOM 1483 N N . GLN A 1 188 ? -29.158 -16.041 6.303 1.00 78.62 188 GLN A N 1
ATOM 1484 C CA . GLN A 1 188 ? -29.336 -14.616 6.598 1.00 78.62 188 GLN A CA 1
ATOM 1485 C C . GLN A 1 188 ? -30.582 -14.372 7.447 1.00 78.62 188 GLN A C 1
ATOM 1487 O O . GLN A 1 188 ? -30.535 -13.609 8.411 1.00 78.62 188 GLN A O 1
ATOM 1492 N N . LYS A 1 189 ? -31.688 -15.048 7.131 1.00 74.94 189 LYS A N 1
ATOM 1493 C CA . LYS A 1 189 ? -32.945 -14.923 7.869 1.00 74.94 189 LYS A CA 1
ATOM 1494 C C . LYS A 1 189 ? -32.816 -15.465 9.294 1.00 74.94 189 LYS A C 1
ATOM 1496 O O . LYS A 1 189 ? -33.313 -14.828 10.217 1.00 74.94 189 LYS A O 1
ATOM 1501 N N . ALA A 1 190 ? -32.080 -16.560 9.489 1.00 76.50 190 ALA A N 1
ATOM 1502 C CA . ALA A 1 190 ? -31.762 -17.113 10.803 1.00 76.50 190 ALA A CA 1
ATOM 1503 C C . ALA A 1 190 ? -30.852 -16.182 11.626 1.00 76.50 190 ALA A C 1
ATOM 1505 O O . ALA A 1 190 ? -31.097 -15.982 12.813 1.00 76.50 190 ALA A O 1
ATOM 1506 N N . GLN A 1 191 ? -29.840 -15.551 11.014 1.00 81.69 191 GLN A N 1
ATOM 1507 C CA . GLN A 1 191 ? -29.023 -14.533 11.694 1.00 81.69 191 GLN A CA 1
ATOM 1508 C C . GLN A 1 191 ? -29.832 -13.286 12.066 1.00 81.69 191 GLN A C 1
ATOM 1510 O O . GLN A 1 191 ? -29.684 -12.767 13.174 1.00 81.69 191 GLN A O 1
ATOM 1515 N N . ALA A 1 192 ? -30.700 -12.817 11.168 1.00 78.19 192 ALA A N 1
ATOM 1516 C CA . ALA A 1 192 ? -31.575 -11.680 11.428 1.00 78.19 192 ALA A CA 1
ATOM 1517 C C . ALA A 1 192 ? -32.574 -11.983 12.555 1.00 78.19 192 ALA A C 1
ATOM 1519 O O . ALA A 1 192 ? -32.771 -11.143 13.432 1.00 78.19 192 ALA A O 1
ATOM 1520 N N . GLN A 1 193 ? -33.145 -13.193 12.583 1.00 82.31 193 GLN A N 1
ATOM 1521 C CA . GLN A 1 193 ? -33.997 -13.650 13.682 1.00 82.31 193 GLN A CA 1
ATOM 1522 C C . 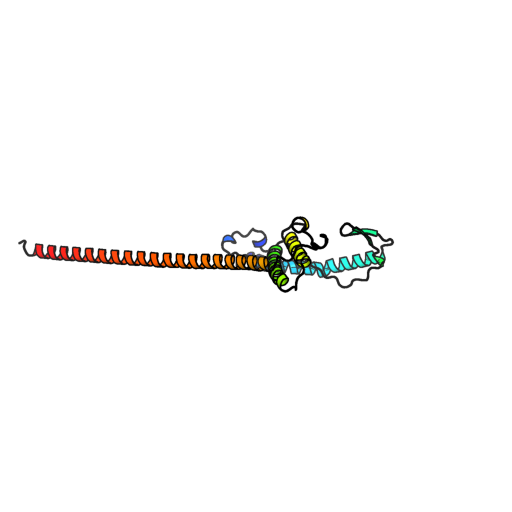GLN A 1 193 ? -33.229 -13.737 15.002 1.00 82.31 193 GLN A C 1
ATOM 1524 O O . GLN A 1 193 ? -33.715 -13.207 15.994 1.00 82.31 193 GLN A O 1
ATOM 1529 N N . MET A 1 194 ? -32.011 -14.293 15.018 1.00 80.06 194 MET A N 1
ATOM 1530 C CA . MET A 1 194 ? -31.187 -14.329 16.234 1.00 80.06 194 MET A CA 1
ATOM 1531 C C . MET A 1 194 ? -30.878 -12.929 16.780 1.00 80.06 194 MET A C 1
ATOM 1533 O O . MET A 1 194 ? -30.946 -12.719 17.989 1.00 80.06 194 MET A O 1
ATOM 1537 N N . MET A 1 195 ? -30.560 -11.959 15.915 1.00 81.88 195 MET A N 1
ATOM 1538 C CA . MET A 1 195 ? -30.367 -10.570 16.352 1.00 81.88 195 MET A CA 1
ATOM 1539 C C . MET A 1 195 ? -31.664 -9.955 16.878 1.00 81.88 195 MET A C 1
ATOM 1541 O O . MET A 1 195 ? -31.657 -9.311 17.924 1.00 81.88 195 MET A O 1
ATOM 1545 N N . GLN A 1 196 ? -32.784 -10.169 16.187 1.00 79.56 196 GLN A N 1
ATOM 1546 C CA . GLN A 1 196 ? -34.077 -9.646 16.618 1.00 79.56 196 GLN A CA 1
ATOM 1547 C C . GLN A 1 196 ? -34.523 -10.252 17.957 1.00 79.56 196 GLN A C 1
ATOM 1549 O O . GLN A 1 196 ? -35.113 -9.558 18.783 1.00 79.56 196 GLN A O 1
ATOM 1554 N N . GLU A 1 197 ? -34.220 -11.525 18.194 1.00 80.81 197 GLU A N 1
ATOM 1555 C CA . GLU A 1 197 ? -34.527 -12.230 19.435 1.00 80.81 197 GLU A CA 1
ATOM 1556 C C . GLU A 1 197 ? -33.591 -11.822 20.577 1.00 80.81 197 GLU A C 1
ATOM 1558 O O . GLU A 1 197 ? -34.059 -11.628 21.696 1.00 80.81 197 GLU A O 1
ATOM 1563 N N . GLN A 1 198 ? -32.307 -11.558 20.303 1.00 80.88 198 GLN A N 1
ATOM 1564 C CA . GLN A 1 198 ? -31.415 -10.926 21.281 1.00 80.88 198 GLN A CA 1
ATOM 1565 C C . GLN A 1 198 ? -31.897 -9.534 21.688 1.00 80.88 198 GLN A C 1
ATOM 1567 O O . GLN A 1 198 ? -31.872 -9.208 22.872 1.00 80.88 198 GLN A O 1
ATOM 1572 N N . GLU A 1 199 ? -32.343 -8.709 20.742 1.00 81.31 199 GLU A N 1
ATOM 1573 C CA . GLU A 1 199 ? -32.856 -7.371 21.053 1.00 81.31 199 GLU A CA 1
ATOM 1574 C C . GLU A 1 199 ? -34.178 -7.436 21.827 1.00 81.31 199 GLU A C 1
ATOM 1576 O O . GLU A 1 199 ? -34.358 -6.699 22.795 1.00 81.31 199 GLU A O 1
ATOM 1581 N N . ARG A 1 200 ? -35.075 -8.373 21.488 1.00 81.62 200 ARG A N 1
ATOM 1582 C CA . ARG A 1 200 ? -36.282 -8.632 22.291 1.00 81.62 200 ARG A CA 1
ATOM 1583 C C . ARG A 1 200 ? -35.93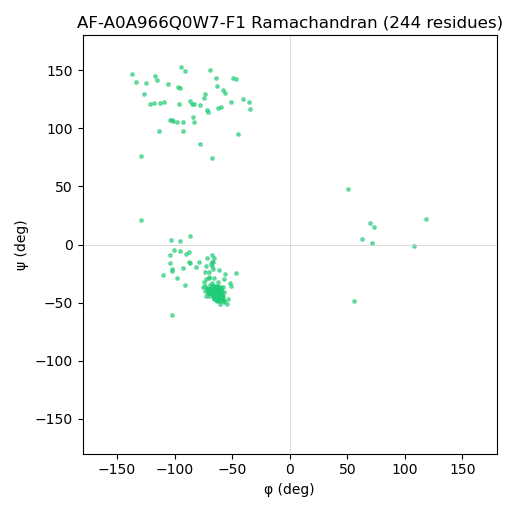7 -9.110 23.697 1.00 81.62 200 ARG A C 1
ATOM 1585 O O . ARG A 1 200 ? -36.452 -8.546 24.651 1.00 81.62 200 ARG A O 1
ATOM 1592 N N . SER A 1 201 ? -35.012 -10.058 23.835 1.00 81.50 201 SER A N 1
ATOM 1593 C CA . SER A 1 201 ? -34.562 -10.561 25.136 1.00 81.50 201 SER A CA 1
ATOM 1594 C C . SER A 1 201 ? -33.929 -9.461 25.992 1.00 81.50 201 SER A C 1
ATOM 1596 O O . SER A 1 201 ? -34.242 -9.352 27.175 1.00 81.50 201 SER A O 1
ATOM 1598 N N . LYS A 1 202 ? -33.090 -8.592 25.411 1.00 80.25 202 LYS A N 1
ATOM 1599 C CA . LYS A 1 202 ? -32.543 -7.426 26.123 1.00 80.25 202 LYS A CA 1
ATOM 1600 C C . LYS A 1 202 ? -33.648 -6.478 26.577 1.00 80.25 202 LYS A C 1
ATOM 1602 O O . LYS A 1 202 ? -33.610 -6.023 27.717 1.00 80.25 202 LYS A O 1
ATOM 1607 N N . ASN A 1 203 ? -34.623 -6.199 25.715 1.00 78.50 203 ASN A N 1
ATOM 1608 C CA . ASN A 1 203 ? -35.750 -5.338 26.060 1.00 78.50 203 ASN A CA 1
ATOM 1609 C C . ASN A 1 203 ? -36.611 -5.952 27.170 1.00 78.50 203 ASN A C 1
ATOM 1611 O O . ASN A 1 203 ? -36.972 -5.245 28.106 1.00 78.50 203 ASN A O 1
ATOM 1615 N N . ASP A 1 204 ? -36.867 -7.259 27.129 1.00 78.19 204 ASP A N 1
ATOM 1616 C CA . ASP A 1 204 ? -37.614 -7.967 28.170 1.00 78.19 204 ASP A CA 1
ATOM 1617 C C . ASP A 1 204 ? -36.870 -7.940 29.512 1.00 78.19 204 ASP A C 1
ATOM 1619 O O . ASP A 1 204 ? -37.476 -7.629 30.536 1.00 78.19 204 ASP A O 1
ATOM 1623 N N . ILE A 1 205 ? -35.546 -8.140 29.514 1.00 82.75 205 ILE A N 1
ATOM 1624 C CA . ILE A 1 205 ? -34.707 -8.020 30.719 1.00 82.75 205 ILE A CA 1
ATOM 1625 C C . ILE A 1 205 ? -34.761 -6.597 31.293 1.00 82.75 205 ILE A C 1
ATOM 1627 O O . ILE A 1 205 ? -34.804 -6.422 32.512 1.00 82.75 205 ILE A O 1
ATOM 1631 N N . ILE A 1 206 ? -34.754 -5.566 30.441 1.00 83.50 206 ILE A N 1
ATOM 1632 C CA . ILE A 1 206 ? -34.859 -4.167 30.880 1.00 83.50 206 ILE A CA 1
ATOM 1633 C C . ILE A 1 206 ? -36.232 -3.909 31.509 1.00 83.50 206 ILE A C 1
ATOM 1635 O O . ILE A 1 206 ? -36.297 -3.371 32.614 1.00 83.50 206 ILE A O 1
ATOM 1639 N N . ILE A 1 207 ? -37.310 -4.347 30.855 1.00 84.56 207 ILE A N 1
ATOM 1640 C CA . ILE A 1 207 ? -38.684 -4.195 31.354 1.00 84.56 207 ILE A CA 1
ATOM 1641 C C . ILE A 1 207 ? -38.863 -4.938 32.682 1.00 84.56 207 ILE A C 1
ATOM 1643 O O . ILE A 1 207 ? -39.493 -4.427 33.608 1.00 84.56 207 ILE A O 1
ATOM 1647 N N . GLU A 1 208 ? -38.316 -6.145 32.805 1.00 82.56 208 GLU A N 1
ATOM 1648 C CA . GLU A 1 208 ? -38.399 -6.938 34.029 1.00 82.56 208 GLU A CA 1
ATOM 1649 C C . GLU A 1 208 ? -37.593 -6.301 35.166 1.00 82.56 208 GLU A C 1
ATOM 1651 O O . GLU A 1 208 ? -38.083 -6.190 36.291 1.00 82.56 208 GLU A O 1
ATOM 1656 N N . ARG A 1 209 ? -36.405 -5.767 34.866 1.00 81.31 209 ARG A N 1
ATOM 1657 C CA . ARG A 1 209 ? -35.602 -5.009 35.830 1.00 81.31 209 ARG A CA 1
ATOM 1658 C C . ARG A 1 209 ? -36.318 -3.744 36.303 1.00 81.31 209 ARG A C 1
ATOM 1660 O O . ARG A 1 209 ? -36.313 -3.474 37.503 1.00 81.31 209 ARG A O 1
ATOM 1667 N N . GLU A 1 210 ? -36.956 -2.997 35.405 1.00 85.75 210 GLU A N 1
ATOM 1668 C CA . GLU A 1 210 ? -37.770 -1.831 35.771 1.00 85.75 210 GLU A CA 1
ATOM 1669 C C . GLU A 1 210 ? -38.969 -2.223 36.638 1.00 85.75 210 GLU A C 1
ATOM 1671 O O . GLU A 1 210 ? -39.221 -1.577 37.655 1.00 85.75 210 GLU A O 1
ATOM 1676 N N . LYS A 1 211 ? -39.667 -3.317 36.308 1.00 84.94 211 LYS A N 1
ATOM 1677 C CA . LYS A 1 211 ? -40.771 -3.834 37.133 1.00 84.94 211 LYS A CA 1
ATOM 1678 C C . LYS A 1 211 ? -40.311 -4.227 38.534 1.00 84.94 211 LYS A C 1
ATOM 1680 O O . LYS A 1 211 ? -40.999 -3.898 39.497 1.00 84.94 211 LYS A O 1
ATOM 1685 N N . ILE A 1 212 ? -39.159 -4.888 38.661 1.00 86.75 212 ILE A N 1
ATOM 1686 C CA . ILE A 1 212 ? -38.587 -5.270 39.961 1.00 86.75 212 ILE A CA 1
ATOM 1687 C C . ILE A 1 212 ? -38.227 -4.025 40.779 1.00 86.75 212 ILE A C 1
ATOM 1689 O O . ILE A 1 212 ? -38.537 -3.965 41.968 1.00 86.75 212 ILE A O 1
ATOM 1693 N N . ILE A 1 213 ? -37.617 -3.011 40.157 1.00 87.19 213 ILE A N 1
ATOM 1694 C CA . ILE A 1 213 ? -37.285 -1.746 40.831 1.00 87.19 213 ILE A CA 1
ATOM 1695 C C . ILE A 1 213 ? -38.561 -1.036 41.296 1.00 87.19 213 ILE A C 1
ATOM 1697 O O . ILE A 1 213 ? -38.655 -0.658 42.463 1.00 87.19 213 ILE A O 1
ATOM 1701 N N . ALA A 1 214 ? -39.567 -0.926 40.426 1.00 87.38 214 ALA A N 1
ATOM 1702 C CA . ALA A 1 214 ? -40.843 -0.301 40.756 1.00 87.38 214 ALA A CA 1
ATOM 1703 C C . ALA A 1 214 ? -41.581 -1.046 41.885 1.00 87.38 214 ALA A C 1
ATOM 1705 O O . ALA A 1 214 ? -42.128 -0.418 42.791 1.00 87.38 214 ALA A O 1
ATOM 1706 N N . GLN A 1 215 ? -41.568 -2.384 41.882 1.00 85.50 215 GLN A N 1
ATOM 1707 C CA . GLN A 1 215 ? -42.139 -3.188 42.968 1.00 85.50 215 GLN A CA 1
ATOM 1708 C C . GLN A 1 215 ? -41.380 -2.996 44.284 1.00 85.50 215 GLN A C 1
ATOM 1710 O O . GLN A 1 215 ? -42.010 -2.782 45.320 1.00 85.50 215 GLN A O 1
ATOM 1715 N N . ALA A 1 216 ? -40.047 -3.001 44.250 1.00 86.69 216 ALA A N 1
ATOM 1716 C CA . ALA A 1 216 ? -39.216 -2.767 45.427 1.00 86.69 216 ALA A CA 1
ATOM 1717 C C . ALA A 1 216 ? -39.418 -1.361 46.021 1.00 86.69 216 ALA A C 1
ATOM 1719 O O . ALA A 1 216 ? -39.432 -1.201 47.244 1.00 86.69 216 ALA A O 1
ATOM 1720 N N . GLU A 1 217 ? -39.605 -0.331 45.191 1.00 87.38 217 GLU A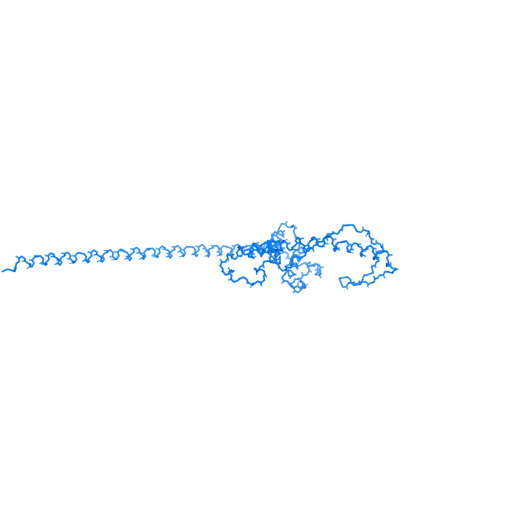 N 1
ATOM 1721 C CA . GLU A 1 217 ? -39.959 1.013 45.662 1.00 87.38 217 GLU A CA 1
ATOM 1722 C C . GLU A 1 217 ? -41.349 1.050 46.294 1.00 87.38 217 GLU A C 1
ATOM 1724 O O . GLU A 1 217 ? -41.525 1.634 47.366 1.00 87.38 217 GLU A O 1
ATOM 1729 N N . LEU A 1 218 ? -42.324 0.380 45.680 1.00 86.00 218 LEU A N 1
ATOM 1730 C CA . LEU A 1 218 ? -43.693 0.326 46.179 1.00 86.00 218 LEU A CA 1
ATOM 1731 C C . LEU A 1 218 ? -43.790 -0.435 47.510 1.00 86.00 218 LEU A C 1
ATOM 1733 O O . LEU A 1 218 ? -44.525 -0.020 48.409 1.00 86.00 218 LEU A O 1
ATOM 1737 N N . GLU A 1 219 ? -43.014 -1.505 47.684 1.00 86.50 219 GLU A N 1
ATOM 1738 C CA . GLU A 1 219 ? -42.880 -2.204 48.965 1.00 86.50 219 GLU A CA 1
ATOM 1739 C C . GLU A 1 219 ? -42.190 -1.348 50.025 1.00 86.50 219 GLU A C 1
ATOM 1741 O O . GLU A 1 219 ? -42.695 -1.248 51.145 1.00 86.50 219 GLU A O 1
ATOM 1746 N N . LYS A 1 220 ? -41.089 -0.665 49.684 1.00 85.94 220 LYS A N 1
ATOM 1747 C CA . LYS A 1 220 ? -40.434 0.285 50.598 1.00 85.94 220 LYS A CA 1
ATOM 1748 C C . LYS A 1 220 ? -41.383 1.401 51.026 1.00 85.94 220 LYS A C 1
ATOM 1750 O O . LYS A 1 220 ? -41.388 1.780 52.196 1.00 85.94 220 LYS A O 1
ATOM 1755 N N . PHE A 1 221 ? -42.193 1.916 50.106 1.00 87.62 221 PHE A N 1
ATOM 1756 C CA . PHE A 1 221 ? -43.181 2.947 50.396 1.00 87.62 221 PHE A CA 1
ATOM 1757 C C . PHE A 1 221 ? -44.280 2.430 51.333 1.00 87.62 221 PHE A C 1
ATOM 1759 O O . PHE A 1 221 ? -44.570 3.060 52.348 1.00 87.62 221 PHE A O 1
ATOM 1766 N N . LYS A 1 222 ? -44.822 1.234 51.066 1.00 85.94 222 LYS A N 1
ATOM 1767 C CA . LYS A 1 222 ? -45.780 0.568 51.966 1.00 85.94 222 LYS A CA 1
ATOM 17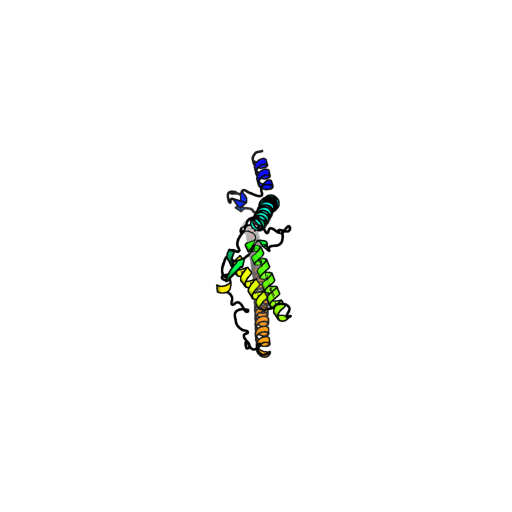68 C C . LYS A 1 222 ? -45.192 0.305 53.355 1.00 85.94 222 LYS A C 1
ATOM 1770 O O . LYS A 1 222 ? -45.891 0.492 54.347 1.00 85.94 222 LYS A O 1
ATOM 1775 N N . ALA A 1 223 ? -43.932 -0.117 53.438 1.00 86.44 223 ALA A N 1
ATOM 1776 C CA . ALA A 1 223 ? -43.249 -0.360 54.706 1.00 86.44 223 ALA A CA 1
ATOM 1777 C C . ALA A 1 223 ? -43.042 0.936 55.505 1.00 86.44 223 ALA A C 1
ATOM 1779 O O . ALA A 1 223 ? -43.296 0.949 56.708 1.00 86.44 223 ALA A O 1
ATOM 1780 N N . LYS A 1 224 ? -42.655 2.036 54.842 1.00 85.44 224 LYS A N 1
ATOM 1781 C CA . LYS A 1 224 ? -42.554 3.361 55.475 1.00 85.44 224 LYS A CA 1
ATOM 1782 C C . LYS A 1 224 ? -43.897 3.850 56.003 1.00 85.44 224 LYS A C 1
ATOM 1784 O O . LYS A 1 224 ? -43.965 4.249 57.157 1.00 85.44 224 LYS A O 1
ATOM 1789 N N . LEU A 1 225 ? -44.955 3.755 55.196 1.00 87.44 225 LEU A N 1
ATOM 1790 C CA . LEU A 1 225 ? -46.303 4.134 55.620 1.00 87.44 225 LEU A CA 1
ATOM 1791 C C . LEU A 1 225 ? -46.758 3.331 56.838 1.00 87.44 225 LEU A C 1
ATOM 1793 O O . LEU A 1 225 ? -47.268 3.917 57.784 1.00 87.44 225 LEU A O 1
ATOM 1797 N N . LYS A 1 226 ? -46.532 2.009 56.848 1.00 85.38 226 LYS A N 1
ATOM 1798 C CA . LYS A 1 226 ? -46.843 1.174 58.016 1.00 85.38 226 LYS A CA 1
ATOM 1799 C C . LYS A 1 226 ? -46.064 1.607 59.257 1.00 85.38 226 LYS A C 1
ATOM 1801 O O . LYS A 1 226 ? -46.662 1.770 60.315 1.00 85.38 226 LYS A O 1
ATOM 1806 N N . ALA A 1 227 ? -44.760 1.845 59.121 1.00 84.81 227 ALA A N 1
ATOM 1807 C CA . ALA A 1 227 ? -43.928 2.305 60.228 1.00 84.81 227 ALA A CA 1
ATOM 1808 C C . ALA A 1 227 ? -44.379 3.676 60.767 1.00 84.81 227 ALA A C 1
ATOM 1810 O O . ALA A 1 227 ? -44.437 3.863 61.978 1.00 84.81 227 ALA A O 1
ATOM 1811 N N . GLU A 1 228 ? -44.750 4.617 59.893 1.00 83.44 228 GLU A N 1
ATOM 1812 C CA . GLU A 1 228 ? -45.316 5.910 60.298 1.00 83.44 228 GLU A CA 1
ATOM 1813 C C . GLU A 1 228 ? -46.669 5.752 60.991 1.00 83.44 228 GLU A C 1
ATOM 1815 O O . GLU A 1 228 ? -46.892 6.373 62.029 1.00 83.44 228 GLU A O 1
ATOM 1820 N N . THR A 1 229 ? -47.559 4.898 60.475 1.00 82.12 229 THR A N 1
ATOM 1821 C CA . THR A 1 229 ? -48.847 4.637 61.129 1.00 82.12 229 THR A CA 1
ATOM 1822 C C . THR A 1 229 ? -48.670 3.974 62.490 1.00 82.12 229 THR A C 1
ATOM 1824 O O . THR A 1 229 ? -49.342 4.367 63.439 1.00 82.12 229 THR A O 1
ATOM 1827 N N . ASP A 1 230 ? -47.738 3.030 62.627 1.00 81.19 230 ASP A N 1
ATOM 1828 C CA . ASP A 1 230 ? -47.459 2.359 63.898 1.00 81.19 230 ASP A CA 1
ATOM 1829 C C . ASP A 1 230 ? -46.848 3.333 64.916 1.00 81.19 230 ASP A C 1
ATOM 1831 O O . ASP A 1 230 ? -47.245 3.336 66.084 1.00 81.19 230 ASP A O 1
ATOM 1835 N N . LEU A 1 231 ? -45.947 4.221 64.477 1.00 81.25 231 LEU A N 1
ATOM 1836 C CA . LEU A 1 231 ? -45.403 5.296 65.310 1.00 81.25 231 LEU A CA 1
ATOM 1837 C C . LEU A 1 231 ? -46.479 6.304 65.725 1.00 81.25 231 LEU A C 1
ATOM 1839 O O . LEU A 1 231 ? -46.519 6.690 66.892 1.00 81.25 231 LEU A O 1
ATOM 1843 N N . ALA A 1 232 ? -47.373 6.699 64.818 1.00 79.88 232 ALA A N 1
ATOM 1844 C CA . ALA A 1 232 ? -48.483 7.594 65.131 1.00 79.88 232 ALA A CA 1
ATOM 1845 C C . ALA A 1 232 ? -49.452 6.953 66.140 1.00 79.88 232 ALA A C 1
ATOM 1847 O O . ALA A 1 232 ? -49.841 7.590 67.118 1.00 79.88 232 ALA A O 1
ATOM 1848 N N . ILE A 1 233 ? -49.786 5.668 65.970 1.00 80.31 233 ILE A N 1
ATOM 1849 C CA . ILE A 1 233 ? -50.609 4.911 66.925 1.00 80.31 233 ILE A CA 1
ATOM 1850 C C . ILE A 1 233 ? -49.911 4.821 68.290 1.00 80.31 233 ILE A C 1
ATOM 1852 O O . ILE A 1 233 ? -50.561 4.997 69.325 1.00 80.31 233 ILE A O 1
ATOM 1856 N N . ALA A 1 234 ? -48.599 4.574 68.319 1.00 77.81 234 ALA A N 1
ATOM 1857 C CA . ALA A 1 234 ? -47.818 4.528 69.553 1.00 77.81 234 ALA A CA 1
ATOM 1858 C C . ALA A 1 234 ? -47.758 5.896 70.255 1.00 77.81 234 ALA A C 1
ATOM 1860 O O . ALA A 1 234 ? -47.927 5.959 71.472 1.00 77.81 234 ALA A O 1
ATOM 1861 N N . GLN A 1 235 ? -47.592 6.992 69.508 1.00 76.50 235 GLN A N 1
ATOM 1862 C CA . GLN A 1 235 ? -47.609 8.356 70.047 1.00 76.50 235 GLN A CA 1
ATOM 1863 C C . GLN A 1 235 ? -48.979 8.736 70.614 1.00 76.50 235 GLN A C 1
ATOM 1865 O O . GLN A 1 235 ? -49.049 9.278 71.716 1.00 76.50 235 GLN A O 1
ATOM 1870 N N . ILE A 1 236 ? -50.067 8.395 69.919 1.00 77.56 236 ILE A N 1
ATOM 1871 C CA . ILE A 1 236 ? -51.435 8.634 70.397 1.00 77.56 236 ILE A CA 1
ATOM 1872 C C . ILE A 1 236 ? -51.707 7.831 71.676 1.00 77.56 236 ILE A C 1
ATOM 1874 O O . ILE A 1 236 ? -52.257 8.369 72.635 1.00 77.56 236 ILE A O 1
ATOM 1878 N N . LYS A 1 237 ? -51.275 6.563 71.745 1.00 72.94 237 LYS A N 1
ATOM 1879 C CA . LYS A 1 237 ? -51.391 5.751 72.969 1.00 72.94 237 LYS A CA 1
ATOM 1880 C C . LYS A 1 237 ? -50.544 6.292 74.121 1.00 72.94 237 LYS A C 1
ATOM 1882 O O . LYS A 1 237 ? -51.013 6.288 75.255 1.00 72.94 237 LYS A O 1
ATOM 1887 N N . ALA A 1 238 ? -49.333 6.776 73.848 1.00 71.44 238 ALA A N 1
ATOM 1888 C CA . ALA A 1 238 ? -48.479 7.393 74.859 1.00 71.44 238 ALA A CA 1
ATOM 1889 C C . ALA A 1 238 ? -49.092 8.697 75.398 1.00 71.44 238 ALA A C 1
ATOM 1891 O O . ALA A 1 238 ? -49.115 8.901 76.606 1.00 71.44 238 ALA A O 1
ATOM 1892 N N . GLN A 1 239 ? -49.668 9.540 74.535 1.00 63.81 239 GLN A N 1
ATOM 1893 C CA . GLN A 1 239 ? -50.383 10.750 74.957 1.00 63.81 239 GLN A CA 1
ATOM 1894 C C . GLN A 1 239 ? -51.671 10.433 75.733 1.00 63.81 239 GLN A C 1
ATOM 1896 O O . GLN A 1 239 ? -51.967 11.097 76.723 1.00 63.81 239 GLN A O 1
ATOM 1901 N N . ALA A 1 240 ? -52.408 9.387 75.347 1.00 60.25 240 ALA A N 1
ATOM 1902 C CA . ALA A 1 240 ? -53.602 8.945 76.068 1.00 60.25 240 ALA A CA 1
ATOM 1903 C C . ALA A 1 240 ? -53.277 8.327 77.444 1.00 60.25 240 ALA A C 1
ATOM 1905 O O . ALA A 1 240 ? -54.029 8.528 78.395 1.00 60.25 240 ALA A O 1
ATOM 1906 N N . GLY A 1 241 ? -52.146 7.624 77.578 1.00 56.78 241 GLY A N 1
ATOM 1907 C CA . GLY A 1 241 ? -51.682 7.051 78.848 1.00 56.78 241 GLY A CA 1
ATOM 1908 C C . GLY A 1 241 ? -51.211 8.088 79.874 1.00 56.78 241 GLY A C 1
ATOM 1909 O O . GLY A 1 241 ? -51.268 7.827 81.071 1.00 56.78 241 GLY A O 1
ATOM 1910 N N . VAL A 1 242 ? -50.805 9.280 79.429 1.00 54.41 242 VAL A N 1
ATOM 1911 C CA . VAL A 1 242 ? -50.408 10.397 80.308 1.00 54.41 242 VAL A CA 1
ATOM 1912 C C . VAL A 1 242 ? -51.627 11.173 80.844 1.00 54.41 242 VAL A C 1
ATOM 1914 O O . VAL A 1 242 ? -51.528 11.824 81.877 1.00 54.41 242 VAL A O 1
ATOM 1917 N N . MET A 1 243 ? -52.803 11.055 80.216 1.00 50.41 243 MET A N 1
ATOM 1918 C CA . MET A 1 243 ? -54.036 11.751 80.633 1.00 50.41 243 MET A CA 1
ATOM 1919 C C . MET A 1 243 ? -54.879 10.996 81.683 1.00 50.41 243 MET A C 1
ATOM 1921 O O . MET A 1 243 ? -55.857 11.551 82.176 1.00 50.41 243 MET A O 1
ATOM 1925 N N . TYR A 1 244 ? -54.520 9.755 82.036 1.00 49.78 244 TYR A N 1
ATOM 1926 C CA . TYR A 1 244 ? -55.258 8.901 82.991 1.00 49.78 244 TYR A CA 1
ATOM 1927 C C . TYR A 1 244 ? -54.373 8.292 84.098 1.00 49.78 244 TYR A C 1
ATOM 1929 O O . TYR A 1 244 ? -54.733 7.285 84.704 1.00 49.78 244 TYR A O 1
ATOM 1937 N N . GLY A 1 245 ? -53.212 8.891 84.368 1.00 49.28 245 GLY A N 1
ATOM 1938 C CA . GLY A 1 245 ? -52.315 8.495 85.458 1.00 49.28 245 GLY A CA 1
ATOM 1939 C C . GLY A 1 245 ? -51.927 9.694 86.315 1.00 49.28 245 GLY A C 1
ATOM 1940 O O . GLY A 1 245 ? -50.821 10.208 86.170 1.00 49.28 245 GLY A O 1
ATOM 1941 N N . GLY A 1 246 ? -52.853 10.141 87.165 1.00 38.84 246 GLY A N 1
ATOM 1942 C CA . GLY A 1 246 ? -52.651 11.103 88.252 1.00 38.84 246 GLY A CA 1
ATOM 1943 C C . GLY A 1 246 ? -53.202 10.534 89.548 1.00 38.84 246 GLY A C 1
ATOM 1944 O O . GLY A 1 246 ? -54.200 9.782 89.460 1.00 38.84 246 GLY A O 1
#

Radius of gyration: 37.52 Å; Cα contacts (8 Å, |Δi|>4): 117; chains: 1; bounding box: 84×55×118 Å